Protein AF-A0A815K2N9-F1 (afdb_monomer)

Foldseek 3Di:
DDDDDPPDDDDDDDVVVVPVDVDPVVVVVVVVVVVCVVVVVDDAWPPEAEDEPQCVVVLVVCVVVVVDDTHYYYDDDPPDDDDQDDDDDDPDDDPPLHPPPPPPPCQLPFAEEEEEVCLDPVNLVVLLCCCPNVNRAHYEYEYQDDPVQSCPPPHPSNVSVVVSVVSCVVSVHDYHYHNDDLLDPVSVVVVQVVQVPDSHHHPHYHQPDFDDDDDDPVPDDPVNCVVGVRSVPSSD

Solvent-accessible surface area (backbone atoms only — not comparable to full-atom values): 14211 Å² total; per-residue (Å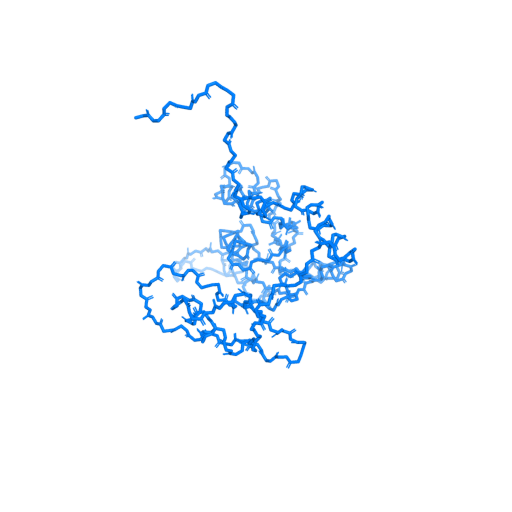²): 133,88,78,78,61,93,93,70,87,87,84,88,85,62,68,64,77,49,55,80,43,93,38,75,61,56,56,50,54,50,53,51,52,49,50,35,40,74,71,60,76,44,76,84,62,73,53,65,47,75,39,52,69,92,42,50,67,59,54,51,51,38,52,74,70,66,74,59,68,64,39,83,42,72,55,83,60,98,84,60,78,83,84,80,82,79,84,73,94,64,102,60,99,69,85,74,82,69,91,68,61,91,51,56,71,61,37,26,75,48,13,17,37,38,24,35,24,19,74,38,69,66,28,37,53,50,51,41,46,36,37,78,78,58,55,36,32,35,36,34,31,28,18,76,64,50,69,73,60,47,71,34,84,86,32,93,44,24,68,55,51,55,49,38,61,49,50,26,63,76,67,72,30,49,74,47,80,42,76,41,50,63,60,38,63,66,55,48,50,54,50,53,57,53,34,57,74,44,90,44,26,72,66,44,78,44,86,49,39,76,57,88,80,92,65,57,80,92,71,60,48,70,67,58,50,65,61,37,43,43,45,62,60,66,36,102

InterPro domains:
  IPR013968 Polyketide synthase-like, ketoreductase domain [PF08659] (111-236)
  IPR036291 NAD(P)-binding domain superfamily [SSF51735] (109-236)
  IPR050091 Polyketide and Nonribosomal Peptide Biosynthesis Enzymes [PTHR43775] (3-236)
  IPR057326 Ketoreductase domain [SM00822] (111-236)

Radius of gyration: 26.29 Å; Cα contacts (8 Å, |Δi|>4): 274; chains: 1; bounding box: 74×41×76 Å

Organism: NCBI:txid433720

pLDDT: mean 83.4, std 16.17, range [30.83, 97.75]

Structure (mmCIF, N/CA/C/O backbone):
data_AF-A0A815K2N9-F1
#
_entry.id   AF-A0A815K2N9-F1
#
loop_
_atom_site.group_PDB
_atom_site.id
_atom_site.type_symbol
_atom_site.label_atom_id
_atom_site.label_alt_id
_atom_site.label_comp_id
_atom_site.label_asym_id
_atom_site.label_entity_id
_atom_site.label_seq_id
_atom_site.pdbx_PDB_ins_code
_atom_site.Cartn_x
_atom_site.Cartn_y
_atom_site.Cartn_z
_atom_site.occupancy
_atom_site.B_iso_or_equiv
_atom_site.auth_seq_id
_atom_site.auth_comp_id
_atom_site.auth_asym_id
_atom_site.auth_atom_id
_atom_site.pdbx_PDB_model_num
ATOM 1 N N . MET A 1 1 ? 52.094 2.532 -6.047 1.00 48.12 1 MET A N 1
ATOM 2 C CA . MET A 1 1 ? 51.185 3.654 -6.360 1.00 48.12 1 MET A CA 1
ATOM 3 C C . MET A 1 1 ? 51.472 4.054 -7.803 1.00 48.12 1 MET A C 1
ATOM 5 O O . MET A 1 1 ? 52.570 4.526 -8.063 1.00 48.12 1 MET A O 1
ATOM 9 N N . PHE A 1 2 ? 50.591 3.722 -8.754 1.00 62.12 2 PHE A N 1
ATOM 10 C CA . PHE A 1 2 ? 50.793 4.072 -10.167 1.00 62.12 2 PHE A CA 1
ATOM 11 C C . PHE A 1 2 ? 50.668 5.594 -10.318 1.00 62.12 2 PHE A C 1
ATOM 13 O O . PHE A 1 2 ? 49.608 6.149 -10.045 1.00 62.12 2 PHE A O 1
ATOM 20 N N . GLN A 1 3 ? 51.751 6.270 -10.705 1.00 65.38 3 GLN A N 1
ATOM 21 C CA . GLN A 1 3 ? 51.715 7.689 -11.059 1.00 65.38 3 GLN A CA 1
ATOM 22 C C . GLN A 1 3 ? 51.198 7.817 -12.491 1.00 65.38 3 GLN A C 1
ATOM 24 O O . GLN A 1 3 ? 51.863 7.403 -13.442 1.00 65.38 3 GLN A O 1
ATOM 29 N N . LEU A 1 4 ? 49.994 8.371 -12.639 1.00 73.62 4 LEU A N 1
ATOM 30 C CA . LEU A 1 4 ? 49.499 8.824 -13.934 1.00 73.62 4 LEU A CA 1
ATOM 31 C C . LEU A 1 4 ? 50.405 9.966 -14.412 1.00 73.62 4 LEU A C 1
ATOM 33 O O . LEU A 1 4 ? 50.703 10.884 -13.648 1.00 73.62 4 LEU A O 1
ATOM 37 N N . ARG A 1 5 ? 50.874 9.888 -15.662 1.00 77.38 5 ARG A N 1
ATOM 38 C CA . ARG A 1 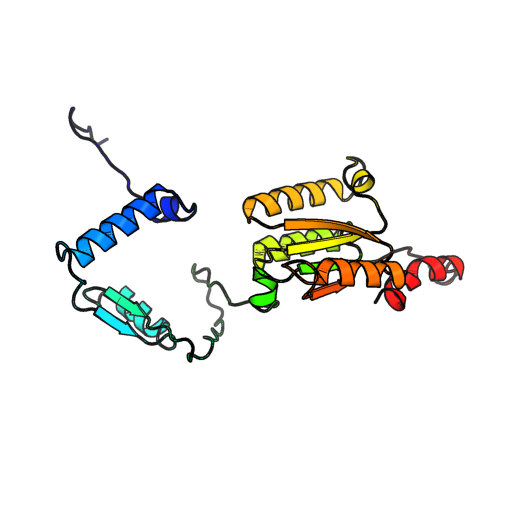5 ? 51.582 11.005 -16.298 1.00 77.38 5 ARG A CA 1
ATOM 39 C C . ARG A 1 5 ? 50.626 12.194 -16.424 1.00 77.38 5 ARG A C 1
ATOM 41 O O . ARG A 1 5 ? 49.420 12.003 -16.584 1.00 77.38 5 ARG A O 1
ATOM 48 N N . SER A 1 6 ? 51.170 13.405 -16.363 1.00 66.62 6 SER A N 1
ATOM 49 C CA . SER A 1 6 ? 50.456 14.614 -16.773 1.00 66.62 6 SER A CA 1
ATOM 50 C C . SER A 1 6 ? 49.977 14.423 -18.218 1.00 66.62 6 SER A C 1
ATOM 52 O O . SER A 1 6 ? 50.776 14.001 -19.050 1.00 66.62 6 SER A O 1
ATOM 54 N N . ASP A 1 7 ? 48.687 14.668 -18.463 1.00 80.44 7 ASP A N 1
ATOM 55 C CA . ASP A 1 7 ? 47.957 14.517 -19.742 1.00 80.44 7 ASP A CA 1
ATOM 56 C C . ASP A 1 7 ? 47.217 13.184 -19.992 1.00 80.44 7 ASP A C 1
ATOM 58 O O . ASP A 1 7 ? 46.790 12.913 -21.113 1.00 80.44 7 ASP A O 1
ATOM 62 N N . CYS A 1 8 ? 46.965 12.372 -18.958 1.00 84.31 8 CYS A N 1
ATOM 63 C CA . CYS A 1 8 ? 46.020 11.247 -19.046 1.00 84.31 8 CYS A CA 1
ATOM 64 C C . CYS A 1 8 ? 44.707 11.541 -18.299 1.00 84.31 8 CYS A C 1
ATOM 66 O O . CYS A 1 8 ? 44.735 11.898 -17.121 1.00 84.31 8 CYS A O 1
ATOM 68 N N . SER A 1 9 ? 43.555 11.304 -18.940 1.00 83.81 9 SER A N 1
ATOM 69 C CA . SER A 1 9 ? 42.251 11.237 -18.266 1.00 83.81 9 SER A CA 1
ATOM 70 C C . SER A 1 9 ? 41.850 9.784 -18.004 1.00 83.81 9 SER A C 1
ATOM 72 O O . SER A 1 9 ? 41.987 8.909 -18.859 1.00 83.81 9 SER A O 1
ATOM 74 N N . PHE A 1 10 ? 41.358 9.512 -16.797 1.00 87.19 10 PHE A N 1
ATOM 75 C CA . PHE A 1 10 ? 40.850 8.201 -16.403 1.00 87.19 10 PHE A CA 1
ATOM 76 C C . PHE A 1 10 ? 39.331 8.276 -16.265 1.00 87.19 10 PHE A C 1
ATOM 78 O O . PHE A 1 10 ? 38.817 9.088 -15.497 1.00 87.19 10 PHE A O 1
ATOM 85 N N . HIS A 1 11 ? 38.619 7.435 -17.013 1.00 86.81 11 HIS A N 1
ATOM 86 C CA . HIS A 1 11 ? 37.161 7.388 -17.012 1.00 86.81 11 HIS A CA 1
ATOM 87 C C . HIS A 1 11 ? 36.693 6.037 -16.469 1.00 86.81 11 HIS A C 1
ATOM 89 O O . HIS A 1 11 ? 36.987 4.995 -17.050 1.00 86.81 11 HIS A O 1
ATOM 95 N N . VAL A 1 12 ? 35.950 6.062 -15.362 1.00 87.81 12 VAL A N 1
ATOM 96 C CA . VAL A 1 12 ? 35.229 4.894 -14.841 1.00 87.81 12 VAL A CA 1
ATOM 97 C C . VAL A 1 12 ? 33.796 4.987 -15.340 1.00 87.81 12 VAL A C 1
ATOM 99 O O . VAL A 1 12 ? 33.124 5.984 -15.085 1.00 87.81 12 VAL A O 1
ATOM 102 N N . ILE A 1 13 ? 33.341 3.967 -16.065 1.00 85.31 13 ILE A N 1
ATOM 103 C CA . ILE A 1 13 ? 31.984 3.910 -16.609 1.00 85.31 13 ILE A CA 1
ATOM 104 C C . ILE A 1 13 ? 31.260 2.743 -15.950 1.00 85.31 13 ILE A C 1
ATOM 106 O O . ILE A 1 13 ? 31.602 1.585 -16.183 1.00 85.31 13 ILE A O 1
ATOM 110 N N . ASP A 1 14 ? 30.252 3.065 -15.146 1.00 84.44 14 ASP A N 1
ATOM 111 C CA . ASP A 1 14 ? 29.322 2.099 -14.573 1.00 84.44 14 ASP A CA 1
ATOM 112 C C . ASP A 1 14 ? 27.917 2.364 -15.122 1.00 84.44 14 ASP A C 1
ATOM 114 O O . ASP A 1 14 ? 27.213 3.280 -14.695 1.00 84.44 14 ASP A O 1
ATOM 118 N N . PHE A 1 15 ? 27.518 1.557 -16.103 1.00 79.88 15 PHE A N 1
ATOM 119 C CA . PHE A 1 15 ? 26.204 1.668 -16.730 1.00 79.88 15 PHE A CA 1
ATOM 120 C C . PHE A 1 15 ? 25.053 1.267 -15.805 1.00 79.88 15 PHE A C 1
ATOM 122 O O . PHE A 1 15 ? 23.938 1.729 -16.028 1.00 79.88 15 PHE A O 1
ATOM 129 N N . ILE A 1 16 ? 25.300 0.436 -14.786 1.00 74.19 16 ILE A N 1
ATOM 130 C CA . ILE A 1 16 ? 24.253 -0.033 -13.870 1.00 74.19 16 ILE A CA 1
ATOM 131 C C . ILE A 1 16 ? 23.826 1.133 -12.980 1.00 74.19 16 ILE A C 1
ATOM 133 O O . ILE A 1 16 ? 22.659 1.518 -12.985 1.00 74.19 16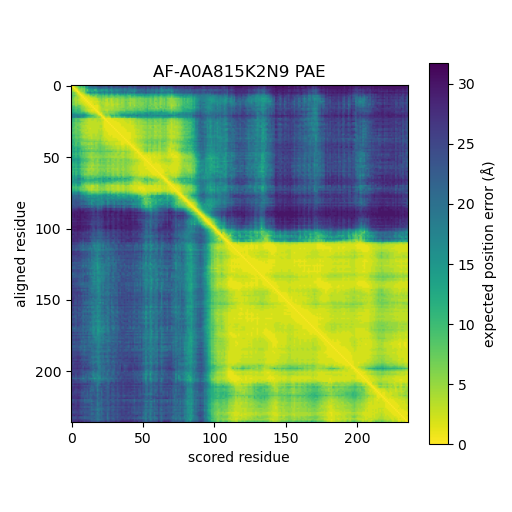 ILE A O 1
ATOM 137 N N . SER A 1 17 ? 24.797 1.791 -12.341 1.00 71.19 17 SER A N 1
ATOM 138 C CA . SER A 1 17 ? 24.551 2.990 -11.529 1.00 71.19 17 SER A CA 1
ATOM 139 C C . SER A 1 17 ? 23.907 4.132 -12.331 1.00 71.19 17 SER A C 1
ATOM 141 O O . SER A 1 17 ? 23.100 4.895 -11.800 1.00 71.19 17 SER A O 1
ATOM 143 N N . LEU A 1 18 ? 24.234 4.252 -13.625 1.00 72.00 18 LEU A N 1
ATOM 144 C CA . LEU A 1 18 ? 23.617 5.236 -14.520 1.00 72.00 18 LEU A CA 1
ATOM 145 C C . LEU A 1 18 ? 22.162 4.897 -14.891 1.00 72.00 18 LEU A C 1
ATOM 147 O O . LEU A 1 18 ? 21.433 5.813 -15.270 1.00 72.00 18 LEU A O 1
ATOM 151 N N . ALA A 1 19 ? 21.757 3.622 -14.827 1.00 68.19 19 ALA A N 1
ATOM 152 C CA . ALA A 1 19 ? 20.440 3.125 -15.239 1.00 68.19 19 ALA A CA 1
ATOM 153 C C . ALA A 1 19 ? 19.418 3.032 -14.108 1.00 68.19 19 ALA A C 1
ATOM 155 O O . ALA A 1 19 ? 18.223 3.163 -14.376 1.00 68.19 19 ALA A O 1
ATOM 156 N N . ASP A 1 20 ? 19.870 2.893 -12.861 1.00 63.97 20 ASP A N 1
ATOM 157 C CA . ASP A 1 20 ? 18.996 2.895 -11.678 1.00 63.97 20 ASP A CA 1
ATOM 158 C C . ASP A 1 20 ? 18.192 4.201 -11.532 1.00 63.97 20 ASP A C 1
ATOM 160 O O . ASP A 1 20 ? 17.148 4.241 -10.885 1.00 63.97 20 ASP A O 1
ATOM 164 N N . HIS A 1 21 ? 18.641 5.268 -12.191 1.00 60.31 21 HIS A N 1
ATOM 165 C CA . HIS A 1 21 ? 17.898 6.505 -12.374 1.00 60.31 21 HIS A CA 1
ATOM 166 C C . HIS A 1 21 ? 17.667 6.639 -13.877 1.00 60.31 21 HIS A C 1
ATOM 168 O O . HIS A 1 21 ? 18.636 6.573 -14.627 1.00 60.31 21 HIS A O 1
ATOM 174 N N . VAL A 1 22 ? 16.427 6.831 -14.347 1.00 59.03 22 VAL A N 1
ATOM 175 C CA . VAL A 1 22 ? 16.131 7.062 -15.778 1.00 59.03 22 VAL A CA 1
ATOM 176 C C . VAL A 1 22 ? 16.724 8.413 -16.194 1.00 59.03 22 VAL A C 1
ATOM 178 O O . VAL A 1 22 ? 16.049 9.437 -16.277 1.00 59.03 22 VAL A O 1
ATOM 181 N N . SER A 1 23 ? 18.039 8.432 -16.372 1.00 69.62 23 SER A N 1
ATOM 182 C CA . SER A 1 23 ? 18.818 9.628 -16.603 1.00 69.62 23 SER A CA 1
ATOM 183 C C . SER A 1 23 ? 18.589 10.075 -18.044 1.00 69.62 23 SER A C 1
ATOM 185 O O . SER A 1 23 ? 18.701 9.252 -18.963 1.00 69.62 23 SER A O 1
ATOM 187 N N . PRO A 1 24 ? 18.348 11.377 -18.293 1.00 77.81 24 PRO A N 1
ATOM 188 C CA . PRO A 1 24 ? 18.309 11.929 -19.646 1.00 77.81 24 PRO A CA 1
ATOM 189 C C . PRO A 1 24 ? 19.557 11.585 -20.474 1.00 77.81 24 PRO A C 1
ATOM 191 O O . PRO A 1 24 ? 19.516 11.603 -21.701 1.00 77.81 24 PRO A O 1
ATOM 194 N N . LEU A 1 25 ? 20.679 11.264 -19.818 1.00 81.38 25 LEU A N 1
ATOM 195 C CA . LEU A 1 25 ? 21.884 10.786 -20.482 1.00 81.38 25 LEU A CA 1
ATOM 196 C C . LEU A 1 25 ? 21.701 9.398 -21.110 1.00 81.38 25 LEU A C 1
ATOM 198 O O . LEU A 1 25 ? 22.000 9.252 -22.288 1.00 81.38 25 LEU A O 1
ATOM 202 N N . ILE A 1 26 ? 21.181 8.406 -20.377 1.00 84.12 26 ILE A N 1
ATOM 203 C CA . ILE A 1 26 ? 20.987 7.049 -20.920 1.00 84.12 26 ILE A CA 1
ATOM 204 C C . ILE A 1 26 ? 20.011 7.064 -22.082 1.00 84.12 26 ILE A C 1
ATOM 206 O O . ILE A 1 26 ? 20.261 6.420 -23.098 1.00 84.12 26 ILE A O 1
ATOM 210 N N . ARG A 1 27 ? 18.923 7.829 -21.952 1.00 81.81 27 ARG A N 1
ATOM 211 C CA . ARG A 1 27 ? 17.957 7.976 -23.037 1.00 81.81 27 ARG A CA 1
ATOM 212 C C . ARG A 1 27 ? 18.631 8.489 -24.311 1.00 81.81 27 ARG A C 1
ATOM 214 O O . ARG A 1 27 ? 18.503 7.843 -25.343 1.00 81.81 27 ARG A O 1
ATOM 221 N N . ARG A 1 28 ? 19.405 9.577 -24.215 1.00 87.88 28 ARG A N 1
ATOM 222 C CA . ARG A 1 28 ? 20.158 10.122 -25.357 1.00 87.88 28 ARG A CA 1
ATOM 223 C C . ARG A 1 28 ? 21.165 9.122 -25.920 1.00 87.88 28 ARG A C 1
ATOM 225 O O . ARG A 1 28 ? 21.222 8.948 -27.126 1.00 87.88 28 ARG A O 1
ATOM 232 N N . MET A 1 29 ? 21.915 8.424 -25.065 1.00 89.12 29 MET A N 1
ATOM 233 C CA . MET A 1 29 ? 22.877 7.410 -25.513 1.00 89.12 29 MET A CA 1
ATOM 234 C C . MET A 1 29 ? 22.203 6.259 -26.272 1.00 89.12 29 MET A C 1
ATOM 236 O O . MET A 1 29 ? 22.744 5.783 -27.267 1.00 89.12 29 MET A O 1
ATOM 240 N N . LEU A 1 30 ? 21.034 5.800 -25.814 1.00 89.06 30 LEU A N 1
ATOM 241 C CA . LEU A 1 30 ? 20.261 4.764 -26.501 1.00 89.06 30 LEU A CA 1
ATOM 242 C C . LEU A 1 30 ? 19.675 5.273 -27.822 1.00 89.06 30 LEU A C 1
ATOM 244 O O . LEU A 1 30 ? 19.751 4.556 -28.815 1.00 89.06 30 LEU A O 1
ATOM 248 N N . GLU A 1 31 ? 19.131 6.493 -27.846 1.00 91.38 31 GLU A N 1
ATOM 249 C CA . GLU A 1 31 ? 18.640 7.147 -29.069 1.00 91.38 31 GLU A CA 1
ATOM 250 C C . GLU A 1 31 ? 19.769 7.263 -30.111 1.00 91.38 31 GLU A C 1
ATOM 252 O O . GLU A 1 31 ? 19.620 6.779 -31.232 1.00 91.38 31 GLU A O 1
ATOM 257 N N . GLU A 1 32 ? 20.943 7.767 -29.719 1.00 94.56 32 GLU A N 1
ATOM 258 C CA . GLU A 1 32 ? 22.123 7.852 -30.590 1.00 94.56 32 GLU A CA 1
ATOM 259 C C . GLU A 1 32 ? 22.594 6.472 -31.077 1.00 94.56 32 GLU A C 1
ATOM 261 O O . GLU A 1 32 ? 22.922 6.300 -32.253 1.00 94.56 32 GLU A O 1
ATOM 266 N N . ALA A 1 33 ? 22.616 5.460 -30.204 1.00 92.38 33 ALA A N 1
ATOM 267 C CA . ALA A 1 33 ? 22.994 4.103 -30.590 1.00 92.38 33 ALA A CA 1
ATOM 268 C C . ALA A 1 33 ? 22.014 3.502 -31.614 1.00 92.38 33 ALA A C 1
ATOM 270 O O . ALA A 1 33 ? 22.443 2.865 -32.580 1.00 92.38 33 ALA A O 1
ATOM 271 N N . ILE A 1 34 ? 20.708 3.726 -31.438 1.00 92.69 34 ILE A N 1
ATOM 272 C CA . ILE A 1 34 ? 19.676 3.304 -32.393 1.00 92.69 34 ILE A CA 1
ATOM 273 C C . ILE A 1 34 ? 19.863 4.028 -33.728 1.00 92.69 34 ILE A C 1
ATOM 275 O O . ILE A 1 34 ? 19.850 3.376 -34.772 1.00 92.69 34 ILE A O 1
ATOM 279 N N . ASP A 1 35 ? 20.116 5.336 -33.715 1.00 95.38 35 ASP A N 1
ATOM 280 C CA . ASP A 1 35 ? 20.359 6.113 -34.934 1.00 95.38 35 ASP A CA 1
ATOM 281 C C . ASP A 1 35 ? 21.578 5.597 -35.704 1.00 95.38 35 ASP A C 1
ATOM 283 O O . ASP A 1 35 ? 21.523 5.415 -36.924 1.00 95.38 35 ASP A O 1
ATOM 287 N N . LEU A 1 36 ? 22.674 5.288 -35.004 1.00 96.19 36 LEU A N 1
ATOM 288 C CA . LEU A 1 36 ? 23.856 4.672 -35.609 1.00 96.19 36 LEU A CA 1
ATOM 289 C C . LEU A 1 36 ? 23.540 3.304 -36.230 1.00 96.19 36 LEU A C 1
ATOM 291 O O . LEU A 1 36 ? 24.100 2.963 -37.279 1.00 96.19 36 LEU A O 1
ATOM 295 N N . PHE A 1 37 ? 22.656 2.522 -35.607 1.00 94.31 37 PHE A N 1
ATOM 296 C CA . PHE A 1 37 ? 22.226 1.221 -36.117 1.00 94.31 37 PHE A CA 1
ATOM 297 C C . PHE A 1 37 ? 21.355 1.364 -37.370 1.00 94.31 37 PHE A C 1
ATOM 299 O O . PHE A 1 37 ? 21.612 0.707 -38.380 1.00 94.31 37 PHE A O 1
ATOM 306 N N . VAL A 1 38 ? 20.376 2.275 -37.352 1.00 93.62 38 VAL A N 1
ATOM 307 C CA . VAL A 1 38 ? 19.505 2.584 -38.500 1.00 93.62 38 VAL A CA 1
ATOM 308 C C . VAL A 1 38 ? 20.328 3.105 -39.681 1.00 93.62 38 VAL A C 1
ATOM 310 O O . VAL A 1 38 ? 20.136 2.667 -40.815 1.00 93.62 38 VAL A O 1
ATOM 313 N N . GLN A 1 39 ? 21.318 3.963 -39.414 1.00 95.12 39 GLN A N 1
ATOM 314 C CA . GLN A 1 39 ? 22.279 4.457 -40.408 1.00 95.12 39 GLN A CA 1
ATOM 315 C C . GLN A 1 39 ? 23.300 3.395 -40.857 1.00 95.12 39 GLN A C 1
ATOM 317 O O . GLN A 1 39 ? 24.167 3.691 -41.679 1.00 95.12 39 GLN A O 1
ATOM 322 N N . ARG A 1 40 ? 23.227 2.163 -40.330 1.00 92.38 40 ARG A N 1
ATOM 323 C CA . ARG A 1 40 ? 24.138 1.038 -40.611 1.00 92.38 40 ARG A CA 1
ATOM 324 C C . ARG A 1 40 ? 25.616 1.319 -40.303 1.00 92.38 40 ARG A C 1
ATOM 326 O O . ARG A 1 40 ? 26.491 0.628 -40.830 1.00 92.38 40 ARG A O 1
ATOM 333 N N . LYS A 1 41 ? 25.905 2.308 -39.449 1.00 95.38 41 LYS A N 1
ATOM 334 C CA . LYS A 1 41 ? 27.260 2.611 -38.950 1.00 95.38 41 LYS A CA 1
ATOM 335 C C . LYS A 1 41 ? 27.718 1.590 -37.913 1.00 95.38 41 LYS A C 1
ATOM 337 O O . LYS A 1 41 ? 28.905 1.294 -37.829 1.00 95.38 41 LYS A O 1
ATOM 342 N N . ILE A 1 42 ? 26.771 1.023 -37.172 1.00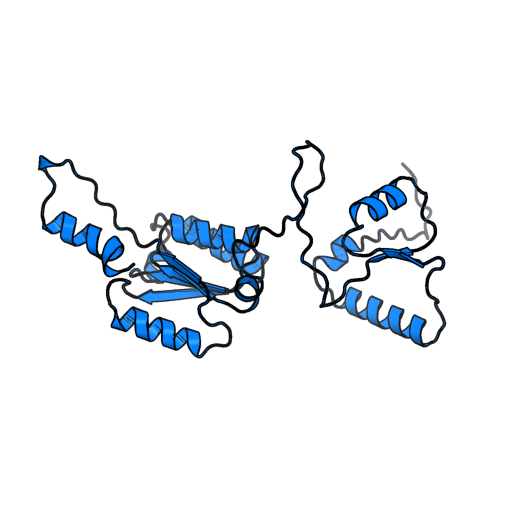 93.56 42 ILE A N 1
ATOM 343 C CA . ILE A 1 42 ? 26.961 -0.168 -36.341 1.00 93.56 42 ILE A CA 1
ATOM 344 C C . ILE A 1 42 ? 26.048 -1.290 -36.846 1.00 93.56 42 ILE A C 1
ATOM 346 O O . ILE A 1 42 ? 25.063 -1.037 -37.541 1.00 93.56 42 ILE A O 1
ATOM 350 N N . ARG A 1 43 ? 26.395 -2.543 -36.541 1.00 89.56 43 ARG A N 1
ATOM 351 C CA . ARG A 1 43 ? 25.654 -3.739 -36.970 1.00 89.56 43 ARG A CA 1
ATOM 352 C C . ARG A 1 43 ? 25.350 -4.627 -35.772 1.00 89.56 43 ARG A C 1
ATOM 354 O O . ARG A 1 43 ? 25.998 -4.505 -34.734 1.00 89.56 43 ARG A O 1
ATOM 361 N N . ALA A 1 44 ? 24.370 -5.513 -35.930 1.00 84.75 44 ALA A N 1
ATOM 362 C CA . ALA A 1 44 ? 24.063 -6.512 -34.917 1.00 84.75 44 ALA A CA 1
ATOM 363 C C . ALA A 1 44 ? 25.289 -7.402 -34.664 1.00 84.75 44 ALA A C 1
ATOM 365 O O . ALA A 1 44 ? 26.070 -7.677 -35.578 1.00 84.75 44 ALA A O 1
ATOM 366 N N . VAL A 1 45 ? 25.464 -7.815 -33.410 1.00 87.75 45 VAL A N 1
ATOM 367 C CA . VAL A 1 45 ? 26.544 -8.723 -33.023 1.00 87.75 45 VAL A CA 1
ATOM 368 C C . VAL A 1 45 ? 26.189 -10.126 -33.508 1.00 87.75 45 VAL A C 1
ATOM 370 O O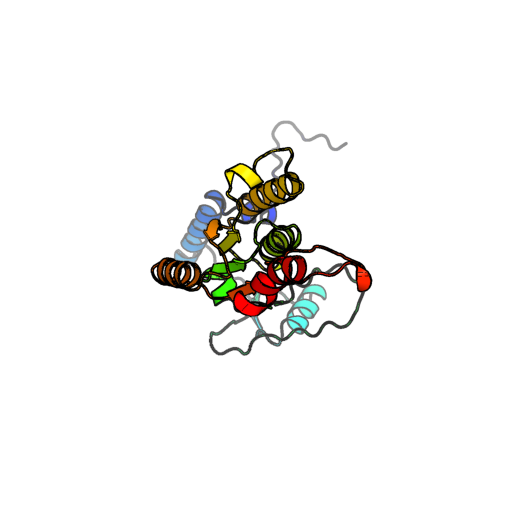 . VAL A 1 45 ? 25.142 -10.653 -33.145 1.00 87.75 45 VAL A O 1
ATOM 373 N N . GLU A 1 46 ? 27.076 -10.740 -34.287 1.00 83.00 46 GLU A N 1
ATOM 374 C CA . GLU A 1 46 ? 26.925 -12.118 -34.757 1.00 83.00 46 GLU A CA 1
ATOM 375 C C . GLU A 1 46 ? 28.024 -13.019 -34.161 1.00 83.00 46 GLU A C 1
ATOM 377 O O . GLU A 1 46 ? 29.180 -12.591 -34.091 1.00 83.00 46 GLU A O 1
ATOM 382 N N . PRO A 1 47 ? 27.703 -14.258 -33.738 1.00 86.50 47 PRO A N 1
ATOM 383 C CA . PRO A 1 47 ? 26.374 -14.867 -33.795 1.00 86.50 47 PRO A CA 1
ATOM 384 C C . PRO A 1 47 ? 25.437 -14.349 -32.687 1.00 86.50 47 PRO A C 1
ATOM 386 O O . PRO A 1 47 ? 25.840 -14.196 -31.532 1.00 86.50 47 PRO A O 1
ATOM 389 N N . THR A 1 48 ? 24.168 -14.105 -33.027 1.00 87.19 48 THR A N 1
ATOM 390 C CA . THR A 1 48 ? 23.103 -13.939 -32.023 1.00 87.19 48 THR A CA 1
ATOM 391 C C . THR A 1 48 ? 22.452 -15.291 -31.726 1.00 87.19 48 THR A C 1
ATOM 393 O O . THR A 1 48 ? 21.800 -15.885 -32.583 1.00 87.19 48 THR A O 1
ATOM 396 N N . VAL A 1 49 ? 22.604 -15.788 -30.496 1.00 88.75 49 VAL A N 1
ATOM 397 C CA . VAL A 1 49 ? 22.000 -17.054 -30.054 1.00 88.75 49 VAL A CA 1
ATOM 398 C C . VAL A 1 49 ? 20.683 -16.753 -29.351 1.00 88.75 49 VAL A C 1
ATOM 400 O O . VAL A 1 49 ? 20.665 -16.056 -28.336 1.00 88.75 49 VAL A O 1
ATOM 403 N N . THR A 1 50 ? 19.580 -17.270 -29.891 1.00 88.31 50 THR A N 1
ATOM 404 C CA . THR A 1 50 ? 18.235 -17.022 -29.356 1.00 88.31 50 THR A CA 1
ATOM 405 C C . THR A 1 50 ? 17.746 -18.211 -28.533 1.00 88.31 50 THR A C 1
ATOM 407 O O . THR A 1 50 ? 17.878 -19.348 -28.977 1.00 88.31 50 THR A O 1
ATOM 410 N N . TYR A 1 51 ? 17.167 -17.939 -27.365 1.00 87.12 51 TYR A N 1
ATOM 411 C CA . TYR A 1 51 ? 16.539 -18.925 -26.482 1.00 87.12 51 TYR A CA 1
ATOM 412 C C . TYR A 1 51 ? 15.093 -18.532 -26.185 1.00 87.12 51 TYR A C 1
ATOM 414 O O . TYR A 1 51 ? 14.774 -17.342 -26.117 1.00 87.12 51 TYR A O 1
ATOM 422 N N . GLU A 1 52 ? 14.239 -19.525 -25.961 1.00 84.12 52 GLU A N 1
ATOM 423 C CA . GLU A 1 52 ? 12.898 -19.297 -25.419 1.00 84.12 52 GLU A CA 1
ATOM 424 C C . GLU A 1 52 ? 12.972 -19.058 -23.896 1.00 84.12 52 GLU A C 1
ATOM 426 O O . GLU A 1 52 ? 13.948 -19.473 -23.252 1.00 84.12 52 GLU A O 1
ATOM 431 N N . PRO A 1 53 ? 11.959 -18.429 -23.267 1.00 80.25 53 PRO A N 1
ATOM 432 C CA . PRO A 1 53 ? 12.012 -18.103 -21.842 1.00 80.25 53 PRO A CA 1
ATOM 433 C C . PRO A 1 53 ? 12.165 -19.355 -20.961 1.00 80.25 53 PRO A C 1
ATOM 435 O O . PRO A 1 53 ? 12.815 -19.319 -19.916 1.00 80.25 53 PRO A O 1
ATOM 438 N N . SER A 1 54 ? 11.634 -20.501 -21.398 1.00 75.25 54 SER A N 1
ATOM 439 C CA . SER A 1 54 ? 11.758 -21.778 -20.680 1.00 75.25 54 SER A CA 1
ATOM 440 C C . SER A 1 54 ? 13.205 -22.281 -20.573 1.00 75.25 54 SER A C 1
ATOM 442 O O . SER A 1 54 ? 13.523 -23.059 -19.675 1.00 75.25 54 SER A O 1
ATOM 444 N N . GLN A 1 55 ? 14.104 -21.804 -21.438 1.00 82.88 55 GLN A N 1
ATOM 445 C CA . GLN A 1 55 ? 15.501 -22.235 -21.527 1.00 82.88 55 GLN A CA 1
ATOM 446 C C . GLN A 1 55 ? 16.477 -21.286 -20.813 1.00 82.88 55 GLN A C 1
ATOM 448 O O . GLN A 1 55 ? 17.691 -21.411 -20.974 1.00 82.88 55 GLN A O 1
ATOM 453 N N . VAL A 1 56 ? 15.985 -20.344 -20.000 1.00 84.62 56 VAL A N 1
ATOM 454 C CA . VAL A 1 56 ? 16.823 -19.344 -19.306 1.00 84.62 56 VAL A CA 1
ATOM 455 C C . VAL A 1 56 ? 17.976 -19.971 -18.519 1.00 84.62 56 VAL A C 1
ATOM 457 O O . VAL A 1 56 ? 19.100 -19.471 -18.578 1.00 84.62 56 VAL A O 1
ATOM 460 N N . ILE A 1 57 ? 17.739 -21.087 -17.825 1.00 82.38 57 ILE A N 1
ATOM 461 C CA . ILE A 1 57 ? 18.789 -21.770 -17.052 1.00 82.38 57 ILE A CA 1
ATOM 462 C C . ILE A 1 57 ? 19.890 -22.303 -17.977 1.00 82.38 57 ILE A C 1
ATOM 464 O O . ILE A 1 57 ? 21.072 -22.094 -17.710 1.00 82.38 57 ILE A O 1
ATOM 468 N N . GLU A 1 58 ? 19.513 -22.960 -19.075 1.00 84.00 58 GLU A N 1
ATOM 469 C CA . GLU A 1 58 ? 20.457 -23.505 -20.054 1.00 84.00 58 GLU A CA 1
ATOM 470 C C . GLU A 1 58 ? 21.306 -22.392 -20.678 1.00 84.00 58 GLU A C 1
ATOM 472 O O . GLU A 1 58 ? 22.536 -22.478 -20.709 1.00 84.00 58 GLU A O 1
ATOM 477 N N . ALA A 1 59 ? 20.657 -21.309 -21.104 1.00 87.56 59 ALA A N 1
ATOM 478 C CA . ALA A 1 59 ? 21.320 -20.159 -21.697 1.00 87.56 59 ALA A CA 1
ATOM 479 C C . ALA A 1 59 ? 22.350 -19.531 -20.742 1.00 87.56 59 ALA A C 1
ATOM 481 O O . ALA A 1 59 ? 23.485 -19.268 -21.144 1.00 87.56 59 ALA A O 1
ATOM 482 N N . LEU A 1 60 ? 21.994 -19.339 -19.465 1.00 86.38 60 LEU A N 1
ATOM 483 C CA . LEU A 1 60 ? 22.902 -18.792 -18.450 1.00 86.38 60 LEU A CA 1
ATOM 484 C C . LEU A 1 60 ? 24.085 -19.722 -18.158 1.00 86.38 60 LEU A C 1
ATOM 486 O O . LEU A 1 60 ? 25.215 -19.245 -18.032 1.00 86.38 60 LEU A O 1
ATOM 490 N N . LEU A 1 61 ? 23.856 -21.037 -18.084 1.00 84.94 61 LEU A N 1
ATOM 491 C CA . LEU A 1 61 ? 24.930 -22.017 -17.897 1.00 84.94 61 LEU A CA 1
ATOM 492 C C . LEU A 1 61 ? 25.921 -21.983 -19.063 1.00 84.94 61 LEU A C 1
ATOM 494 O O . LEU A 1 61 ? 27.134 -21.948 -18.843 1.00 84.94 61 LEU A O 1
ATOM 498 N N . ARG A 1 62 ? 25.420 -21.911 -20.300 1.00 84.69 62 ARG A N 1
ATOM 499 C CA . ARG A 1 62 ? 26.268 -21.802 -21.491 1.00 84.69 62 ARG A CA 1
ATOM 500 C C . ARG A 1 62 ? 27.065 -20.499 -21.511 1.00 84.69 62 ARG A C 1
ATOM 502 O O . ARG A 1 62 ? 28.265 -20.547 -21.783 1.00 84.69 62 ARG A O 1
ATOM 509 N N . CYS A 1 63 ? 26.455 -19.371 -21.141 1.00 84.12 63 CYS A N 1
ATOM 510 C CA . CYS A 1 63 ? 27.162 -18.096 -20.981 1.00 84.12 63 CYS A CA 1
ATOM 511 C C . CYS A 1 63 ? 28.293 -18.190 -19.943 1.00 84.12 63 CYS A C 1
ATOM 513 O O . CYS A 1 63 ? 29.414 -17.777 -20.224 1.00 84.12 63 CYS A O 1
ATOM 515 N N . ASN A 1 64 ? 28.024 -18.769 -18.767 1.00 81.94 64 ASN A N 1
ATOM 516 C CA . ASN A 1 64 ? 29.014 -18.885 -17.690 1.00 81.94 64 ASN A CA 1
ATOM 517 C C . ASN A 1 64 ? 30.175 -19.827 -18.055 1.00 81.94 64 ASN A C 1
ATOM 519 O O . ASN A 1 64 ? 31.323 -19.584 -17.706 1.00 81.94 64 ASN A O 1
ATOM 523 N N . SER A 1 65 ? 29.892 -20.886 -18.816 1.00 85.81 65 SER A N 1
ATOM 524 C CA . SER A 1 65 ? 30.918 -21.814 -19.311 1.00 85.81 65 SER A CA 1
ATOM 525 C C . SER A 1 65 ? 31.803 -21.248 -20.436 1.00 85.81 65 SER A C 1
ATOM 527 O O . SER A 1 65 ? 32.674 -21.957 -20.934 1.00 85.81 65 SER A O 1
ATOM 529 N N . GLY A 1 66 ? 31.577 -20.000 -20.872 1.00 80.69 66 GLY A N 1
ATOM 530 C CA . GLY A 1 66 ? 32.318 -19.372 -21.974 1.00 80.69 66 GLY A CA 1
ATOM 531 C C . GLY A 1 66 ? 32.012 -19.968 -23.355 1.00 80.69 66 GLY A C 1
ATOM 532 O O . GLY A 1 66 ? 32.728 -19.701 -24.314 1.00 80.69 66 GLY A O 1
ATOM 533 N N . GLN A 1 67 ? 30.954 -20.775 -23.475 1.00 77.56 67 GLN A N 1
ATOM 534 C CA . GLN A 1 67 ? 30.592 -21.498 -24.701 1.00 77.56 67 GLN A CA 1
ATOM 535 C C . GLN A 1 67 ? 29.719 -20.684 -25.666 1.00 77.56 67 GLN A C 1
ATOM 537 O O . GLN A 1 67 ? 29.239 -21.219 -26.669 1.00 77.56 67 GLN A O 1
ATOM 542 N N . VAL A 1 68 ? 29.468 -19.409 -25.364 1.00 80.81 68 VAL A N 1
ATOM 543 C CA . VAL A 1 68 ? 28.678 -18.517 -26.214 1.00 80.81 68 VAL A CA 1
ATOM 544 C C . VAL A 1 68 ? 29.573 -17.403 -26.738 1.00 80.81 68 VAL A C 1
ATOM 546 O O . VAL A 1 68 ? 30.108 -16.612 -25.966 1.00 80.81 68 VAL A O 1
ATOM 549 N N . MET A 1 69 ? 29.708 -17.335 -28.062 1.00 81.25 69 MET A N 1
ATOM 550 C CA . MET A 1 69 ? 30.233 -16.158 -28.752 1.00 81.25 69 MET A CA 1
ATOM 551 C C . MET A 1 69 ? 29.074 -15.243 -29.156 1.00 81.25 69 MET A C 1
ATOM 553 O O . MET A 1 69 ? 28.000 -15.729 -29.500 1.00 81.25 69 MET A O 1
ATOM 557 N N . GLY A 1 70 ? 29.294 -13.928 -29.129 1.00 86.19 70 GLY A N 1
ATOM 558 C CA . GLY A 1 70 ? 28.299 -12.936 -29.538 1.00 86.19 70 GLY A CA 1
ATOM 559 C C . GLY A 1 70 ? 27.255 -12.624 -28.462 1.00 86.19 70 GLY A C 1
ATOM 560 O O . GLY A 1 70 ? 27.597 -12.459 -27.289 1.00 86.19 70 GLY A O 1
ATOM 561 N N . LYS A 1 71 ? 25.986 -12.468 -28.859 1.00 88.19 71 LYS A N 1
ATOM 562 C CA . LYS A 1 71 ? 24.905 -12.035 -27.957 1.00 88.19 71 LYS A CA 1
ATOM 563 C C . LYS A 1 71 ? 23.889 -13.152 -27.735 1.00 88.19 71 LYS A C 1
ATOM 565 O O . LYS A 1 71 ? 23.300 -13.661 -28.682 1.00 88.19 71 LYS A O 1
ATOM 570 N N . THR A 1 72 ? 23.626 -13.470 -26.471 1.00 90.19 72 THR A N 1
ATOM 571 C CA . THR A 1 72 ? 22.469 -14.281 -26.066 1.00 90.19 72 THR A CA 1
ATOM 572 C C . THR A 1 72 ? 21.233 -13.394 -25.981 1.00 90.19 72 THR A C 1
ATOM 574 O O . THR A 1 72 ? 21.249 -12.387 -25.267 1.00 90.19 72 THR A O 1
ATOM 577 N N . VAL A 1 73 ? 20.170 -13.761 -26.691 1.00 89.94 73 VAL A N 1
ATOM 578 C CA . VAL A 1 73 ? 18.884 -13.057 -26.696 1.00 89.94 73 VAL A CA 1
ATOM 579 C C . VAL A 1 73 ? 17.789 -14.024 -26.266 1.00 89.94 73 VAL A C 1
ATOM 581 O O . VAL A 1 73 ? 17.733 -15.157 -26.734 1.00 89.94 73 VAL A O 1
ATOM 584 N N . PHE A 1 74 ? 16.907 -13.576 -25.381 1.00 89.50 74 PHE A N 1
ATOM 585 C CA . PHE A 1 74 ? 15.696 -14.312 -25.039 1.00 89.50 74 PHE A CA 1
ATOM 586 C C . PHE A 1 74 ? 14.542 -13.750 -25.853 1.00 89.50 74 PHE A C 1
ATOM 588 O O . PHE A 1 74 ? 14.282 -12.546 -25.808 1.00 89.50 74 PHE A O 1
ATOM 595 N N . ARG A 1 75 ? 13.874 -14.607 -26.621 1.00 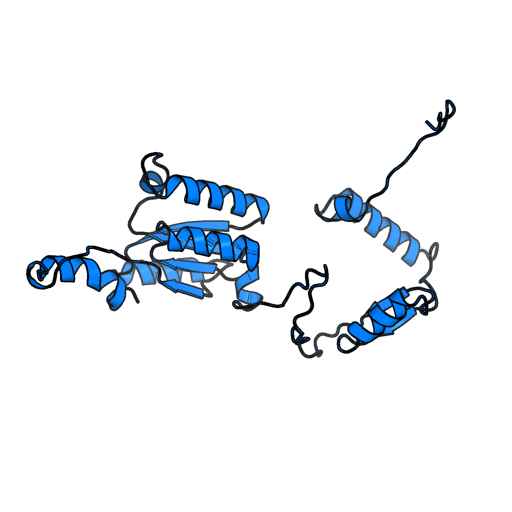83.25 75 ARG A N 1
ATOM 596 C CA . ARG A 1 75 ? 12.636 -14.237 -27.299 1.00 83.25 75 ARG A CA 1
ATOM 597 C C . ARG A 1 75 ? 11.514 -14.325 -26.274 1.00 83.25 75 ARG A C 1
ATOM 599 O O . ARG A 1 75 ? 11.371 -15.353 -25.636 1.00 83.25 75 ARG A O 1
ATOM 606 N N . ILE A 1 76 ? 10.763 -13.244 -26.102 1.00 77.31 76 ILE A N 1
ATOM 607 C CA . ILE A 1 76 ? 9.581 -13.211 -25.238 1.00 77.31 76 ILE A CA 1
ATOM 608 C C . ILE A 1 76 ? 8.407 -12.810 -26.123 1.00 77.31 76 ILE A C 1
ATOM 610 O O . ILE A 1 76 ? 8.450 -11.762 -26.773 1.00 77.31 76 ILE A O 1
ATOM 614 N N . THR A 1 77 ? 7.382 -13.649 -26.174 1.00 73.06 77 THR A N 1
ATOM 615 C CA . THR A 1 77 ? 6.141 -13.415 -26.910 1.00 73.06 77 THR A CA 1
ATOM 616 C C . THR A 1 77 ? 4.965 -13.283 -25.946 1.00 73.06 77 THR A C 1
ATOM 618 O O . THR A 1 77 ? 4.972 -13.819 -24.842 1.00 73.06 77 THR A O 1
ATOM 621 N N . SER A 1 78 ? 3.917 -12.571 -26.361 1.00 58.44 78 SER A N 1
ATOM 622 C CA . SER A 1 78 ? 2.693 -12.403 -25.564 1.00 58.44 78 SER A CA 1
ATOM 623 C C . SER A 1 78 ? 1.896 -13.701 -25.365 1.00 58.44 78 SER A C 1
ATOM 625 O O . SER A 1 78 ? 0.964 -13.716 -24.566 1.00 58.44 78 SER A O 1
ATOM 627 N N . SER A 1 79 ? 2.245 -14.778 -26.077 1.00 61.38 79 SER A N 1
ATOM 628 C CA . SER A 1 79 ? 1.657 -16.116 -25.935 1.00 61.38 79 SER A CA 1
ATOM 629 C C . SER A 1 79 ? 2.423 -17.042 -24.984 1.00 61.38 79 SER A C 1
ATOM 631 O O . SER A 1 79 ? 1.976 -18.169 -24.762 1.00 61.38 79 SER A O 1
ATOM 633 N N . ASP A 1 80 ? 3.562 -16.610 -24.439 1.00 59.47 80 ASP A N 1
ATOM 634 C CA . ASP A 1 80 ? 4.378 -17.458 -23.570 1.00 59.47 80 ASP A CA 1
ATOM 635 C C . ASP A 1 80 ? 3.702 -17.671 -22.209 1.00 59.47 80 ASP A C 1
ATOM 637 O O . ASP A 1 80 ? 3.179 -16.741 -21.591 1.00 59.47 80 ASP A O 1
ATOM 641 N N . GLN A 1 81 ? 3.726 -18.913 -21.714 1.00 56.62 81 GLN A N 1
ATOM 642 C CA . GLN A 1 81 ? 3.261 -19.209 -20.361 1.00 56.62 81 GLN A CA 1
ATOM 643 C C . GLN A 1 81 ? 4.199 -18.568 -19.321 1.00 56.62 81 GLN A C 1
ATOM 645 O O . GLN A 1 81 ? 5.419 -18.596 -19.512 1.00 56.62 81 GLN A O 1
ATOM 650 N N . PRO A 1 82 ? 3.671 -18.040 -18.198 1.00 56.69 82 PRO A N 1
ATOM 651 C CA . PRO A 1 82 ? 4.497 -17.473 -17.138 1.00 56.69 82 PRO A CA 1
ATOM 652 C C . PRO A 1 82 ? 5.538 -18.480 -16.637 1.00 56.69 82 PRO A C 1
ATOM 654 O O . PRO A 1 82 ? 5.213 -19.618 -16.285 1.00 56.69 82 PRO A O 1
ATOM 657 N N . LEU A 1 83 ? 6.803 -18.061 -16.576 1.00 54.00 83 LEU A N 1
ATOM 658 C CA . LEU A 1 83 ? 7.879 -18.895 -16.048 1.00 54.00 83 LEU A CA 1
ATOM 659 C C . LEU A 1 83 ? 7.690 -19.121 -14.548 1.00 54.00 83 LEU A C 1
ATOM 661 O O . LEU A 1 83 ? 7.891 -18.221 -13.738 1.00 54.00 83 LEU A O 1
ATOM 665 N N . THR A 1 84 ? 7.363 -20.354 -14.166 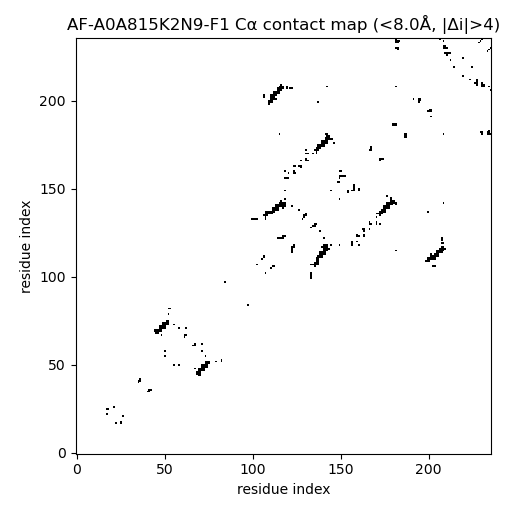1.00 49.00 84 THR A N 1
ATOM 666 C CA . THR A 1 84 ? 7.263 -20.738 -12.754 1.00 49.00 84 THR A CA 1
ATOM 667 C C . THR A 1 84 ? 8.617 -21.255 -12.265 1.00 49.00 84 THR A C 1
ATOM 669 O O . THR A 1 84 ? 9.025 -22.375 -12.569 1.00 49.00 84 THR A O 1
ATOM 672 N N . ILE A 1 85 ? 9.346 -20.434 -11.505 1.00 50.56 85 ILE A N 1
ATOM 673 C CA . ILE A 1 85 ? 10.646 -20.808 -10.930 1.00 50.56 85 ILE A CA 1
ATOM 674 C C . ILE A 1 85 ? 10.423 -21.494 -9.576 1.00 50.56 85 ILE A C 1
ATOM 676 O O . ILE A 1 85 ? 10.129 -20.846 -8.572 1.00 50.56 85 ILE A O 1
ATOM 680 N N . HIS A 1 86 ? 10.612 -22.814 -9.516 1.00 42.09 86 HIS A N 1
ATOM 681 C CA . HIS A 1 86 ? 10.584 -23.559 -8.255 1.00 42.09 86 HIS A CA 1
ATOM 682 C C . HIS A 1 86 ? 11.925 -23.425 -7.518 1.00 42.09 86 HIS A C 1
ATOM 684 O O . HIS A 1 86 ? 12.971 -23.868 -7.997 1.00 42.09 86 HIS A O 1
ATOM 690 N N . LYS A 1 87 ? 11.912 -22.828 -6.320 1.00 41.97 87 LYS A N 1
ATOM 691 C CA . LYS A 1 87 ? 13.111 -22.695 -5.481 1.00 41.97 87 LYS A CA 1
ATOM 692 C C . LYS A 1 87 ? 13.586 -24.073 -5.008 1.00 41.97 87 LYS A C 1
ATOM 694 O O . LYS A 1 87 ? 12.974 -24.670 -4.126 1.00 41.97 87 LYS A O 1
ATOM 699 N N . LYS A 1 88 ? 14.740 -24.532 -5.497 1.00 38.31 88 LYS A N 1
ATOM 700 C CA . LYS A 1 88 ? 15.558 -25.509 -4.766 1.00 38.31 88 LYS A CA 1
ATOM 701 C C . LYS A 1 88 ? 16.367 -24.719 -3.737 1.00 38.31 88 LYS A C 1
ATOM 703 O O . LYS A 1 88 ? 17.101 -23.808 -4.111 1.00 38.31 88 LYS A O 1
ATOM 708 N N . GLN A 1 89 ? 16.174 -24.988 -2.444 1.00 39.28 89 GLN A N 1
ATOM 709 C CA . GLN A 1 89 ? 16.969 -24.365 -1.382 1.00 39.28 89 GLN A CA 1
ATOM 710 C C . GLN A 1 89 ? 18.459 -24.605 -1.666 1.00 39.28 89 GLN A C 1
ATOM 712 O O . GLN A 1 89 ? 18.932 -25.733 -1.577 1.00 39.28 89 GLN A O 1
ATOM 717 N N . SER A 1 90 ? 19.188 -23.558 -2.044 1.00 40.31 90 SER A N 1
ATOM 718 C CA . SER A 1 90 ? 20.643 -23.592 -2.142 1.00 40.31 90 SER A CA 1
ATOM 719 C C . SER A 1 90 ? 21.203 -22.240 -1.713 1.00 40.31 90 SER A C 1
ATOM 721 O O . SER A 1 90 ? 20.742 -21.192 -2.170 1.00 40.31 90 SER A O 1
ATOM 723 N N . ASN A 1 91 ? 22.165 -22.280 -0.792 1.00 39.75 91 ASN A N 1
ATOM 724 C CA . ASN A 1 91 ? 22.861 -21.141 -0.193 1.00 39.75 91 ASN A CA 1
ATOM 725 C C . ASN A 1 91 ? 23.823 -20.472 -1.193 1.00 39.75 91 ASN A C 1
ATOM 727 O O . ASN A 1 91 ? 25.034 -20.482 -0.989 1.00 39.75 91 ASN A O 1
ATOM 731 N N . SER A 1 92 ? 23.320 -19.886 -2.280 1.00 38.06 92 SER A N 1
ATOM 732 C CA . SER A 1 92 ? 24.159 -19.089 -3.184 1.00 38.06 92 SER A CA 1
ATOM 733 C C . SER A 1 92 ? 23.557 -17.718 -3.459 1.00 38.06 92 SER A C 1
ATOM 735 O O . SER A 1 92 ? 22.350 -17.599 -3.649 1.00 38.06 92 SER A O 1
ATOM 737 N N . LEU A 1 93 ? 24.447 -16.725 -3.503 1.00 37.00 93 LEU A N 1
ATOM 738 C CA . LEU A 1 93 ? 24.323 -15.262 -3.604 1.00 37.00 93 LEU A CA 1
ATOM 739 C C . LEU A 1 93 ? 23.495 -14.693 -4.782 1.00 37.00 93 LEU A C 1
ATOM 741 O O . LEU A 1 93 ? 23.665 -13.537 -5.157 1.00 37.00 93 LEU A O 1
ATOM 745 N N . LEU A 1 94 ? 22.580 -15.460 -5.367 1.00 30.83 94 LEU A N 1
ATOM 746 C CA . LEU A 1 94 ? 21.663 -14.990 -6.397 1.00 30.83 94 LEU A CA 1
ATOM 747 C C . LEU A 1 94 ? 20.348 -14.571 -5.739 1.00 30.83 94 LEU A C 1
ATOM 749 O O . LEU A 1 94 ? 19.547 -15.403 -5.307 1.00 30.83 94 LEU A O 1
ATOM 753 N N . LYS A 1 95 ? 20.118 -13.257 -5.668 1.00 33.88 95 LYS A N 1
ATOM 754 C CA . LYS A 1 95 ? 18.823 -12.679 -5.299 1.00 33.88 95 LYS A CA 1
ATOM 755 C C . LYS A 1 95 ? 17.855 -12.918 -6.463 1.00 33.88 95 LYS A C 1
ATOM 757 O O . LYS A 1 95 ? 17.667 -12.067 -7.321 1.00 33.88 95 LYS A O 1
ATOM 762 N N . VAL A 1 96 ? 17.298 -14.126 -6.525 1.00 36.41 96 VAL A N 1
ATOM 763 C CA . VAL A 1 96 ? 16.220 -14.476 -7.453 1.00 36.41 96 VAL A CA 1
ATOM 764 C C . VAL A 1 96 ? 15.000 -13.643 -7.065 1.00 36.41 96 VAL A C 1
ATOM 766 O O . VAL A 1 96 ? 14.436 -13.830 -5.984 1.00 36.41 96 VAL A O 1
ATOM 769 N N . VAL A 1 97 ? 14.616 -12.701 -7.928 1.00 39.34 97 VAL A N 1
ATOM 770 C CA . VAL A 1 97 ? 13.334 -12.001 -7.831 1.00 39.34 97 VAL A CA 1
ATOM 771 C C . VAL A 1 97 ? 12.269 -13.014 -8.230 1.00 39.34 97 VAL A C 1
ATOM 773 O O . VAL A 1 97 ? 12.083 -13.324 -9.401 1.00 39.34 97 VAL A O 1
ATOM 776 N N . ILE A 1 98 ? 11.651 -13.617 -7.221 1.00 40.59 98 ILE A N 1
ATOM 777 C CA . ILE A 1 98 ? 10.463 -14.445 -7.393 1.00 40.59 98 ILE A CA 1
ATOM 778 C C . ILE A 1 98 ? 9.354 -13.511 -7.876 1.00 40.59 98 ILE A C 1
ATOM 780 O O . ILE A 1 98 ? 9.171 -12.446 -7.276 1.00 40.59 98 ILE A O 1
ATOM 784 N N . ASP A 1 99 ? 8.590 -13.938 -8.880 1.00 45.31 99 ASP A N 1
ATOM 785 C CA . ASP A 1 99 ? 7.253 -13.410 -9.146 1.00 45.31 99 ASP A CA 1
ATOM 786 C C . ASP A 1 99 ? 6.346 -13.795 -7.960 1.00 45.31 99 ASP A C 1
ATOM 788 O O . ASP A 1 99 ? 5.574 -14.748 -7.974 1.00 45.31 99 ASP A O 1
ATOM 792 N N . ASN A 1 100 ? 6.579 -13.136 -6.823 1.00 40.41 100 ASN A N 1
ATOM 793 C CA . ASN A 1 100 ? 5.821 -13.265 -5.587 1.00 40.41 100 ASN A CA 1
ATOM 794 C C . ASN A 1 100 ? 4.600 -12.338 -5.668 1.00 40.41 100 ASN A C 1
ATOM 796 O O . ASN A 1 100 ? 4.312 -11.586 -4.726 1.00 40.41 100 ASN A O 1
ATOM 800 N N . THR A 1 101 ? 3.905 -12.333 -6.800 1.00 47.31 101 THR A N 1
ATOM 801 C CA . THR A 1 101 ? 2.678 -11.568 -6.986 1.00 47.31 101 THR A CA 1
ATOM 802 C C . THR A 1 101 ? 1.568 -12.219 -6.172 1.00 47.31 101 THR A C 1
ATOM 804 O O . THR A 1 101 ? 0.676 -12.879 -6.689 1.00 47.31 101 THR A O 1
ATOM 807 N N . MET A 1 102 ? 1.598 -11.995 -4.856 1.00 48.84 102 MET A N 1
ATOM 808 C CA . MET A 1 102 ? 0.401 -12.051 -4.012 1.00 48.84 102 MET A CA 1
ATOM 809 C C . MET A 1 102 ? -0.668 -11.073 -4.543 1.00 48.84 102 MET A C 1
ATOM 811 O O . MET A 1 102 ? -1.846 -11.226 -4.243 1.00 48.84 102 MET A O 1
ATOM 815 N N . PHE A 1 103 ? -0.247 -10.107 -5.369 1.00 55.94 103 PHE A N 1
ATOM 816 C CA . PHE A 1 103 ? -1.071 -9.155 -6.096 1.00 55.94 103 PHE A CA 1
ATOM 817 C C . PHE A 1 103 ? -0.802 -9.270 -7.604 1.00 55.94 103 PHE A C 1
ATOM 819 O O . PHE A 1 103 ? 0.360 -9.146 -7.991 1.00 55.94 103 PHE A O 1
ATOM 826 N N . PRO A 1 104 ? -1.825 -9.484 -8.454 1.00 60.84 104 PRO A N 1
ATOM 827 C CA . PRO A 1 104 ? -1.691 -9.414 -9.910 1.00 60.84 104 PRO A CA 1
ATOM 828 C C . PRO A 1 104 ? -1.000 -8.117 -10.361 1.00 60.84 104 PRO A C 1
ATOM 830 O O . PRO A 1 104 ? -1.161 -7.079 -9.719 1.00 60.84 104 PRO A O 1
ATOM 833 N N . SER A 1 105 ? -0.278 -8.140 -11.485 1.00 60.75 105 SER A N 1
ATOM 834 C CA . SER A 1 105 ? 0.427 -6.965 -12.036 1.00 60.75 105 SER A CA 1
ATOM 835 C C . SER A 1 105 ? -0.481 -5.737 -12.216 1.00 60.75 105 SER A C 1
ATOM 837 O O . SER A 1 105 ? -0.046 -4.602 -12.024 1.00 60.75 105 SER A O 1
ATOM 839 N N . GLU A 1 106 ? -1.760 -5.971 -12.511 1.00 57.81 106 GLU A N 1
ATOM 840 C CA . GLU A 1 106 ? -2.822 -4.964 -12.591 1.00 57.81 106 GLU A CA 1
ATOM 841 C C . GLU A 1 106 ? -3.030 -4.217 -11.264 1.00 57.81 106 GLU A C 1
ATOM 843 O O . GLU A 1 106 ? -3.202 -3.001 -11.263 1.00 57.81 106 GLU A O 1
ATOM 848 N N . VAL A 1 107 ? -2.957 -4.922 -10.130 1.00 62.72 107 VAL A N 1
ATOM 849 C CA . VAL A 1 107 ? -3.043 -4.330 -8.786 1.00 62.72 107 VAL A CA 1
ATOM 850 C C . VAL A 1 107 ? -1.781 -3.535 -8.475 1.00 62.72 107 VAL A C 1
ATOM 852 O O . VAL A 1 107 ? -1.871 -2.439 -7.938 1.00 62.72 107 VAL A O 1
ATOM 855 N N . CYS A 1 108 ? -0.604 -4.049 -8.836 1.00 62.22 108 CYS A N 1
ATOM 856 C CA . CYS A 1 108 ? 0.651 -3.361 -8.541 1.00 62.22 108 CYS A CA 1
ATOM 857 C C . CYS A 1 108 ? 0.820 -2.058 -9.338 1.00 62.22 108 CYS A C 1
ATOM 859 O O . CYS A 1 108 ? 1.357 -1.097 -8.790 1.00 62.22 108 CYS A O 1
ATOM 861 N N . ASN A 1 109 ? 0.344 -2.009 -10.590 1.00 67.19 109 ASN A N 1
ATOM 862 C CA . ASN A 1 109 ? 0.599 -0.886 -11.498 1.00 67.19 109 ASN A CA 1
ATOM 863 C C . ASN A 1 109 ? -0.585 0.075 -11.697 1.00 67.19 109 ASN A C 1
ATOM 865 O O . ASN A 1 109 ? -0.345 1.228 -12.041 1.00 67.19 109 ASN A O 1
ATOM 869 N N . GLN A 1 110 ? -1.838 -0.377 -11.551 1.00 77.25 110 GLN A N 1
ATOM 870 C CA . GLN A 1 110 ? -3.038 0.415 -11.891 1.00 77.25 110 GLN A CA 1
ATOM 871 C C . GLN A 1 110 ? -4.201 0.234 -10.897 1.00 77.25 110 GLN A C 1
ATOM 873 O O . GLN A 1 110 ? -5.327 0.654 -11.167 1.00 77.25 110 GLN A O 1
ATOM 878 N N . GLY A 1 111 ? -3.958 -0.407 -9.753 1.00 86.94 111 GLY A N 1
ATOM 879 C CA . GLY A 1 111 ? -4.962 -0.649 -8.725 1.00 86.94 111 GLY A CA 1
ATOM 880 C C . GLY A 1 111 ? -4.571 -0.041 -7.388 1.00 86.94 111 GLY A C 1
ATOM 881 O O . GLY A 1 111 ? -3.403 -0.035 -7.011 1.00 86.94 111 GLY A O 1
ATOM 882 N N . THR A 1 112 ? -5.566 0.434 -6.648 1.00 93.00 112 THR A N 1
ATOM 883 C CA . THR A 1 112 ? -5.392 0.889 -5.269 1.00 93.00 112 THR A CA 1
ATOM 884 C C . THR A 1 112 ? -5.695 -0.249 -4.300 1.00 93.00 112 THR A C 1
ATOM 886 O O . THR A 1 112 ? -6.706 -0.947 -4.441 1.00 93.00 112 THR A O 1
ATOM 889 N N . ILE A 1 113 ? -4.837 -0.434 -3.295 1.00 94.44 113 ILE A N 1
ATOM 890 C CA . ILE A 1 113 ? -5.125 -1.304 -2.148 1.00 94.44 113 ILE A CA 1
ATOM 891 C C . ILE A 1 113 ? -5.690 -0.449 -1.014 1.00 94.44 113 ILE A C 1
ATOM 893 O O . ILE A 1 113 ? -4.985 0.388 -0.450 1.00 94.44 113 ILE A O 1
ATOM 897 N N . LEU A 1 114 ? -6.957 -0.672 -0.665 1.00 95.94 114 LEU A N 1
ATOM 898 C CA . LEU A 1 114 ? -7.610 -0.025 0.470 1.00 95.94 114 LEU A CA 1
ATOM 899 C C . LEU A 1 114 ? -7.288 -0.783 1.761 1.00 95.94 114 LEU A C 1
ATOM 901 O O . LEU A 1 114 ? -7.496 -1.991 1.849 1.00 95.94 114 LEU A O 1
ATOM 905 N N . ILE A 1 115 ? -6.823 -0.076 2.787 1.00 97.06 115 ILE A N 1
ATOM 906 C CA . ILE A 1 115 ? -6.475 -0.657 4.084 1.00 97.06 115 ILE A CA 1
ATOM 907 C C . ILE A 1 115 ? -7.322 -0.004 5.173 1.00 97.06 115 ILE A C 1
ATOM 909 O O . ILE A 1 115 ? -7.081 1.146 5.549 1.00 97.06 115 ILE A O 1
ATOM 913 N N . SER A 1 116 ? -8.291 -0.740 5.723 1.00 96.44 116 SER A N 1
ATOM 914 C CA . SER A 1 116 ? -9.030 -0.285 6.906 1.00 96.44 116 SER A CA 1
ATOM 915 C C . SER A 1 116 ? -8.141 -0.393 8.143 1.00 96.44 116 SER A C 1
ATOM 917 O O . SER A 1 116 ? -7.337 -1.318 8.259 1.00 96.44 116 SER A O 1
ATOM 919 N N . GLY A 1 117 ? -8.242 0.561 9.070 1.00 94.88 117 GLY A N 1
ATOM 920 C CA . GLY A 1 117 ? -7.302 0.643 10.191 1.00 94.88 117 GLY A CA 1
ATOM 921 C C . GLY A 1 117 ? -5.893 1.053 9.756 1.00 94.88 117 GLY A C 1
ATOM 922 O O . GLY A 1 117 ? -4.928 0.736 10.448 1.00 94.88 117 GLY A O 1
ATOM 923 N N . GLY A 1 118 ? -5.766 1.772 8.635 1.00 95.69 118 GLY A N 1
ATOM 924 C CA . GLY A 1 118 ? -4.489 2.081 7.984 1.00 95.69 118 GLY A CA 1
ATOM 925 C C . GLY A 1 118 ? -3.493 2.870 8.840 1.00 95.69 118 GLY A C 1
ATOM 926 O O . GLY A 1 118 ? -2.300 2.848 8.565 1.00 95.69 118 GLY A O 1
ATOM 927 N N . PHE A 1 119 ? -3.955 3.530 9.905 1.00 95.00 119 PHE A 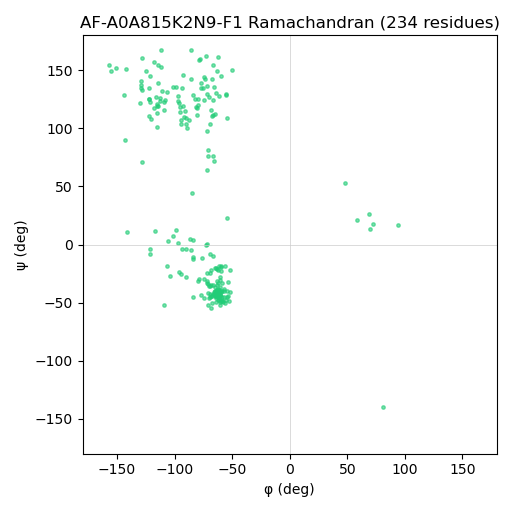N 1
ATOM 928 C CA . PHE A 1 119 ? -3.097 4.248 10.859 1.00 95.00 119 PHE A CA 1
ATOM 929 C C . PHE A 1 119 ? -2.629 3.388 12.036 1.00 95.00 119 PHE A C 1
ATOM 931 O O . PHE A 1 119 ? -1.904 3.874 12.900 1.00 95.00 119 PHE A O 1
ATOM 938 N N . GLY A 1 120 ? -3.089 2.141 12.133 1.00 93.00 120 GLY A N 1
ATOM 939 C CA . GLY A 1 120 ? -2.591 1.188 13.115 1.00 93.00 120 GLY A CA 1
ATOM 940 C C . GLY A 1 120 ? -1.187 0.705 12.755 1.00 93.00 120 GLY A C 1
ATOM 941 O O . GLY A 1 120 ? -0.763 0.796 11.604 1.00 93.00 120 GLY A O 1
ATOM 942 N N . GLY A 1 121 ? -0.478 0.133 13.732 1.00 92.00 121 GLY A N 1
ATOM 943 C CA . GLY A 1 121 ? 0.865 -0.412 13.501 1.00 92.00 121 GLY A CA 1
ATOM 944 C C . GLY A 1 121 ? 0.894 -1.431 12.357 1.00 92.00 121 GLY A C 1
ATOM 945 O O . GLY A 1 121 ? 1.724 -1.322 11.463 1.00 92.00 121 GLY A O 1
ATOM 946 N N . LEU A 1 122 ? -0.076 -2.354 12.318 1.00 93.31 122 LEU A N 1
ATOM 947 C CA . LEU A 1 122 ? -0.168 -3.348 11.245 1.00 93.31 122 LEU A CA 1
ATOM 948 C C . LEU A 1 122 ? -0.446 -2.711 9.875 1.00 93.31 122 LEU A C 1
ATOM 950 O O . LEU A 1 122 ? 0.214 -3.074 8.907 1.00 93.31 122 LEU A O 1
ATOM 954 N N . GLY A 1 123 ? -1.378 -1.754 9.799 1.00 95.62 123 GLY A N 1
ATOM 955 C CA . GLY A 1 123 ? -1.736 -1.064 8.556 1.00 95.62 123 GLY A CA 1
ATOM 956 C C . GLY A 1 123 ? -0.553 -0.314 7.938 1.00 95.62 123 GLY A C 1
ATOM 957 O O . GLY A 1 123 ? -0.276 -0.456 6.747 1.00 95.62 123 GLY A O 1
ATOM 958 N N . LEU A 1 124 ? 0.217 0.411 8.751 1.00 96.75 124 LEU A N 1
ATOM 959 C CA . LEU A 1 124 ? 1.414 1.117 8.285 1.00 96.75 124 LEU A CA 1
ATOM 960 C C . LEU A 1 124 ? 2.531 0.150 7.876 1.00 96.75 124 LEU A C 1
ATOM 962 O O . LEU A 1 124 ? 3.128 0.306 6.809 1.00 96.75 124 LEU A O 1
ATOM 966 N N . THR A 1 125 ? 2.787 -0.882 8.685 1.00 95.25 125 THR A N 1
ATOM 967 C CA . THR A 1 125 ? 3.830 -1.872 8.392 1.00 95.25 125 THR A CA 1
ATOM 968 C C . THR A 1 125 ? 3.518 -2.676 7.132 1.00 95.25 125 THR A C 1
ATOM 970 O O . THR A 1 125 ? 4.412 -2.873 6.308 1.00 95.25 125 THR A O 1
ATOM 973 N N . ILE A 1 126 ? 2.268 -3.110 6.933 1.00 94.94 126 ILE A N 1
ATOM 974 C CA . ILE A 1 126 ? 1.900 -3.852 5.722 1.00 94.94 126 ILE A CA 1
ATOM 975 C C . ILE A 1 126 ? 1.940 -2.951 4.489 1.00 94.94 126 ILE A C 1
ATOM 977 O O . ILE A 1 126 ? 2.404 -3.395 3.445 1.00 94.94 126 ILE A O 1
ATOM 981 N N . SER A 1 127 ? 1.562 -1.674 4.615 1.00 96.19 127 SER A N 1
ATOM 982 C CA . SER A 1 127 ? 1.690 -0.698 3.523 1.00 96.19 127 SER A CA 1
ATOM 983 C C . SER A 1 127 ? 3.130 -0.562 3.062 1.00 96.19 127 SER A C 1
ATOM 985 O O . SER A 1 127 ? 3.428 -0.673 1.875 1.00 96.19 127 SER A O 1
ATOM 987 N N . ARG A 1 128 ? 4.042 -0.390 4.023 1.00 95.00 128 ARG A N 1
ATOM 988 C CA . ARG A 1 128 ? 5.474 -0.310 3.755 1.00 95.00 128 ARG A CA 1
ATOM 989 C C . ARG A 1 128 ? 5.987 -1.581 3.085 1.00 95.00 128 ARG A C 1
ATOM 991 O O . ARG A 1 128 ? 6.641 -1.498 2.052 1.00 95.00 128 ARG A O 1
ATOM 998 N N . TRP A 1 129 ? 5.639 -2.748 3.626 1.00 92.69 129 TRP A N 1
ATOM 999 C CA . TRP A 1 129 ? 6.023 -4.034 3.047 1.00 92.69 129 TRP A CA 1
ATOM 1000 C C . TRP A 1 129 ? 5.494 -4.218 1.617 1.00 92.69 129 TRP A C 1
ATOM 1002 O O . TRP A 1 129 ? 6.226 -4.700 0.756 1.00 92.69 129 TRP A O 1
ATOM 1012 N N . MET A 1 130 ? 4.255 -3.810 1.333 1.00 91.44 130 MET A N 1
ATOM 1013 C CA . MET A 1 130 ? 3.677 -3.892 -0.011 1.00 91.44 130 MET A CA 1
ATOM 1014 C C . MET A 1 130 ? 4.405 -2.990 -1.010 1.00 91.44 130 MET A C 1
ATOM 1016 O O . MET A 1 130 ? 4.663 -3.414 -2.136 1.00 91.44 130 MET A O 1
ATOM 1020 N N . ILE A 1 131 ? 4.789 -1.781 -0.604 1.00 92.06 131 ILE A N 1
ATOM 1021 C CA . ILE A 1 131 ? 5.563 -0.879 -1.463 1.00 92.06 131 ILE A CA 1
ATOM 1022 C C . ILE A 1 131 ? 6.976 -1.443 -1.691 1.00 92.06 131 ILE A C 1
ATOM 1024 O O . ILE A 1 131 ? 7.371 -1.656 -2.835 1.00 92.06 131 ILE A O 1
ATOM 1028 N N . GLU A 1 132 ? 7.712 -1.742 -0.615 1.00 86.81 132 GLU A N 1
ATOM 1029 C CA . GLU A 1 132 ? 9.123 -2.161 -0.671 1.00 86.81 132 GLU A CA 1
ATOM 1030 C C . GLU A 1 132 ? 9.314 -3.534 -1.332 1.00 86.81 132 GLU A C 1
ATOM 1032 O O . GLU A 1 132 ? 10.240 -3.736 -2.113 1.00 86.81 132 GLU A O 1
ATOM 1037 N N . GLN A 1 133 ? 8.471 -4.509 -0.978 1.00 83.88 133 GLN A N 1
ATOM 1038 C CA . GLN A 1 133 ? 8.701 -5.922 -1.300 1.00 83.88 133 GLN A CA 1
ATOM 1039 C C . GLN A 1 133 ? 7.794 -6.446 -2.412 1.00 83.88 133 GLN A C 1
ATOM 1041 O O . GLN A 1 133 ? 8.069 -7.515 -2.963 1.00 83.88 133 GLN A O 1
ATOM 1046 N N . ARG A 1 134 ? 6.686 -5.750 -2.705 1.00 82.81 134 ARG A N 1
ATOM 1047 C CA . ARG A 1 134 ? 5.684 -6.174 -3.701 1.00 82.81 134 ARG A CA 1
ATOM 1048 C C . ARG A 1 134 ? 5.473 -5.168 -4.832 1.00 82.81 134 ARG A C 1
ATOM 1050 O O . ARG A 1 134 ? 4.808 -5.511 -5.802 1.00 82.81 134 ARG A O 1
ATOM 1057 N N . GLY A 1 135 ? 6.053 -3.971 -4.743 1.00 84.12 135 GLY A N 1
ATOM 1058 C CA . GLY A 1 135 ? 5.993 -2.966 -5.803 1.00 84.12 135 GLY A CA 1
ATOM 1059 C C . GLY A 1 135 ? 4.631 -2.291 -5.965 1.00 84.12 135 GLY A C 1
ATOM 1060 O O . GLY A 1 135 ? 4.394 -1.688 -7.008 1.00 84.12 135 GLY A O 1
ATOM 1061 N N . VAL A 1 136 ? 3.750 -2.370 -4.961 1.00 89.44 136 VAL A N 1
ATOM 1062 C CA . VAL A 1 136 ? 2.444 -1.694 -4.990 1.00 89.44 136 VAL A CA 1
ATOM 1063 C C . VAL A 1 136 ? 2.649 -0.184 -5.085 1.00 89.44 136 VAL A C 1
ATOM 1065 O O . VAL A 1 136 ? 3.379 0.395 -4.277 1.00 89.44 136 VAL A O 1
ATOM 1068 N N . LYS A 1 137 ? 2.003 0.453 -6.068 1.00 90.75 137 LYS A N 1
ATOM 1069 C CA . LYS A 1 137 ? 2.139 1.895 -6.315 1.00 90.75 137 LYS A CA 1
ATOM 1070 C C . LYS A 1 137 ? 1.057 2.755 -5.681 1.00 90.75 137 LYS A C 1
ATOM 1072 O O . LYS A 1 137 ? 1.341 3.917 -5.418 1.00 90.75 137 LYS A O 1
ATOM 1077 N N . HIS A 1 138 ? -0.126 2.213 -5.395 1.00 93.81 138 HIS A N 1
ATOM 1078 C CA . HIS A 1 138 ? -1.248 2.983 -4.854 1.00 93.81 138 HIS A CA 1
ATOM 1079 C C . HIS A 1 138 ? -1.854 2.300 -3.626 1.00 93.81 138 HIS A C 1
ATOM 1081 O O . HIS A 1 138 ? -2.305 1.153 -3.682 1.00 93.81 138 HIS A O 1
ATOM 1087 N N . ILE A 1 139 ? -1.860 3.010 -2.500 1.00 95.69 139 ILE A N 1
ATOM 1088 C CA . ILE A 1 139 ? -2.446 2.551 -1.237 1.00 95.69 139 ILE A CA 1
ATOM 1089 C C . ILE A 1 139 ? -3.385 3.631 -0.708 1.00 95.69 139 ILE A C 1
ATOM 1091 O O . ILE A 1 139 ? -3.005 4.793 -0.642 1.00 95.69 139 ILE A O 1
ATOM 1095 N N . ALA A 1 140 ? -4.572 3.239 -0.256 1.00 96.75 140 ALA A N 1
ATOM 1096 C CA . ALA A 1 140 ? -5.480 4.109 0.482 1.00 96.75 140 ALA A CA 1
ATOM 1097 C C . ALA A 1 140 ? -5.540 3.664 1.948 1.00 96.75 140 ALA A C 1
ATOM 1099 O O . ALA A 1 140 ? -5.985 2.559 2.262 1.00 96.75 140 ALA A O 1
ATOM 1100 N N . LEU A 1 141 ? -5.092 4.519 2.866 1.00 97.75 141 LEU A N 1
ATOM 1101 C CA . LEU A 1 141 ? -5.174 4.291 4.305 1.00 97.75 141 LEU A CA 1
ATOM 1102 C C . LEU A 1 141 ? -6.480 4.857 4.842 1.00 97.75 141 LEU A C 1
ATOM 1104 O O . LEU A 1 141 ? -6.632 6.070 4.975 1.00 97.75 141 LEU A O 1
ATOM 1108 N N . MET A 1 142 ? -7.395 3.970 5.216 1.00 97.31 142 MET A N 1
ATOM 1109 C CA . MET A 1 142 ? -8.664 4.337 5.824 1.00 97.31 142 MET A CA 1
ATOM 1110 C C . MET A 1 142 ? -8.586 4.239 7.348 1.00 97.31 142 MET A C 1
ATOM 1112 O O . MET A 1 142 ? -8.219 3.204 7.916 1.00 97.31 142 MET A O 1
ATOM 1116 N N . SER A 1 143 ? -8.962 5.313 8.037 1.00 95.44 143 SER A N 1
ATOM 1117 C CA . SER A 1 143 ? -8.950 5.380 9.498 1.00 95.44 143 SER A CA 1
ATOM 1118 C C . SER A 1 143 ? -10.023 6.326 10.029 1.00 95.44 143 SER A C 1
ATOM 1120 O O . SER A 1 143 ? -10.356 7.321 9.401 1.00 95.44 143 SER A O 1
ATOM 1122 N N . ARG A 1 144 ? -10.517 6.071 11.245 1.00 94.00 144 ARG A N 1
ATOM 1123 C CA . ARG A 1 144 ? -11.381 7.026 11.967 1.00 94.00 144 ARG A CA 1
ATOM 1124 C C . ARG A 1 144 ? -10.600 8.244 12.467 1.00 94.00 144 ARG A C 1
ATOM 1126 O O . ARG A 1 144 ? -11.158 9.332 12.601 1.00 94.00 144 ARG A O 1
ATOM 1133 N N . ARG A 1 145 ? -9.317 8.037 12.786 1.00 92.88 145 ARG A N 1
ATOM 1134 C CA . ARG A 1 145 ? -8.401 9.087 13.250 1.00 92.88 145 ARG A CA 1
ATOM 1135 C C . ARG A 1 145 ? -8.004 9.968 12.069 1.00 92.88 145 ARG A C 1
ATOM 1137 O O . ARG A 1 145 ? -7.810 9.458 10.971 1.00 92.88 145 ARG A O 1
ATOM 1144 N N . THR A 1 146 ? -7.840 11.261 12.311 1.00 93.38 146 THR A N 1
ATOM 1145 C CA . THR A 1 146 ? -7.399 12.227 11.298 1.00 93.38 146 THR A CA 1
ATOM 1146 C C . THR A 1 146 ? -5.892 12.156 11.078 1.00 93.38 146 THR A C 1
ATOM 1148 O O . THR A 1 146 ? -5.141 11.727 11.961 1.00 93.38 146 THR A O 1
ATOM 1151 N N . LEU A 1 147 ? -5.424 12.632 9.920 1.00 93.06 147 LEU A N 1
ATOM 1152 C CA . LEU A 1 147 ? -3.990 12.767 9.651 1.00 93.06 147 LEU A CA 1
ATOM 1153 C C . LEU A 1 147 ? -3.299 13.645 10.704 1.00 93.06 147 LEU A C 1
ATOM 1155 O O . LEU A 1 147 ? -2.223 13.302 11.179 1.00 93.06 147 LEU A O 1
ATOM 1159 N N . ILE A 1 148 ? -3.968 14.710 11.155 1.00 94.88 148 ILE A N 1
ATOM 1160 C CA . ILE A 1 148 ? -3.472 15.591 12.222 1.00 94.88 148 ILE A CA 1
ATOM 1161 C C . ILE A 1 148 ? -3.184 14.795 13.501 1.00 94.88 148 ILE A C 1
ATOM 1163 O O . ILE A 1 148 ? -2.183 15.044 14.160 1.00 94.88 148 ILE A O 1
ATOM 1167 N N . GLN A 1 149 ? -4.029 13.822 13.861 1.00 93.50 149 GLN A N 1
ATOM 1168 C CA . GLN A 1 149 ? -3.785 12.963 15.025 1.00 93.50 149 GLN A CA 1
ATOM 1169 C C . GLN A 1 149 ? -2.626 11.986 14.803 1.00 93.50 149 GLN A C 1
ATOM 1171 O O . GLN A 1 149 ? -1.924 11.660 15.759 1.00 93.50 149 GLN A O 1
ATOM 1176 N N . LEU A 1 150 ? -2.434 11.489 13.578 1.00 93.06 150 LEU A N 1
ATOM 1177 C CA . LEU A 1 150 ? -1.316 10.603 13.237 1.00 93.06 150 LEU A CA 1
ATOM 1178 C C . LEU A 1 150 ? 0.029 11.341 13.249 1.00 93.06 150 LEU A C 1
ATOM 1180 O O . LEU A 1 150 ? 1.034 10.776 13.668 1.00 93.06 150 LEU A O 1
ATOM 1184 N N . GLU A 1 151 ? 0.043 12.603 12.823 1.00 94.50 151 GLU A N 1
ATOM 1185 C CA . GLU A 1 151 ? 1.252 13.428 12.716 1.00 94.50 151 GLU A CA 1
ATOM 1186 C C . GLU A 1 151 ? 1.665 14.112 14.024 1.00 94.50 151 GLU A C 1
ATOM 1188 O O . GLU A 1 151 ? 2.649 14.850 14.054 1.00 94.50 151 GLU A O 1
ATOM 1193 N N . GLN A 1 152 ? 0.963 13.843 15.124 1.00 95.69 152 GLN A N 1
ATOM 1194 C CA . GLN A 1 152 ? 1.426 14.251 16.444 1.00 95.69 152 GLN A CA 1
ATOM 1195 C C . GLN A 1 152 ? 2.624 13.391 16.873 1.00 95.69 152 GLN A C 1
ATOM 1197 O O . GLN A 1 152 ? 2.500 12.168 16.881 1.00 95.69 152 GLN A O 1
ATOM 1202 N N . PRO A 1 153 ? 3.744 13.987 17.325 1.00 93.50 153 PRO A N 1
ATOM 1203 C CA . PRO A 1 153 ? 4.906 13.226 17.796 1.00 93.50 153 PRO A CA 1
ATOM 1204 C C . PRO A 1 153 ? 4.622 12.302 18.989 1.00 93.50 153 PRO A C 1
ATOM 1206 O O . PRO A 1 153 ? 5.346 11.341 19.214 1.00 93.50 153 PRO A O 1
ATOM 1209 N N . SER A 1 154 ? 3.570 12.588 19.764 1.00 94.44 154 SER A N 1
ATOM 1210 C CA . SER A 1 154 ? 3.101 11.739 20.866 1.00 94.44 154 SER A CA 1
ATOM 1211 C C . SER A 1 154 ? 2.334 10.500 20.396 1.00 94.44 154 SER A C 1
ATOM 1213 O O . SER A 1 154 ? 2.053 9.611 21.201 1.00 94.44 154 SER A O 1
ATOM 1215 N N . ASN A 1 155 ? 1.961 10.429 19.116 1.00 94.06 155 ASN A N 1
ATOM 1216 C CA . ASN A 1 155 ? 1.263 9.282 18.566 1.00 94.06 155 ASN A CA 1
ATOM 1217 C C . ASN A 1 155 ? 2.222 8.077 18.497 1.00 94.06 155 ASN A C 1
ATOM 1219 O O . ASN A 1 155 ? 3.277 8.183 17.871 1.00 94.06 155 ASN A O 1
ATOM 1223 N N . PRO A 1 156 ? 1.864 6.903 19.050 1.00 93.38 156 PRO A N 1
ATOM 1224 C CA . PRO A 1 156 ? 2.746 5.733 19.031 1.00 93.38 156 PRO A CA 1
ATOM 1225 C C . PRO A 1 156 ? 3.094 5.227 17.621 1.00 93.38 156 PRO A C 1
ATOM 1227 O O . PRO A 1 156 ? 4.039 4.462 17.455 1.00 93.38 156 PRO A O 1
ATOM 1230 N N . GLN A 1 157 ? 2.318 5.613 16.606 1.00 95.50 157 GLN A N 1
ATOM 1231 C CA . GLN A 1 157 ? 2.530 5.252 15.205 1.00 95.50 157 GLN A CA 1
ATOM 1232 C C . GLN A 1 157 ? 3.264 6.334 14.394 1.00 95.50 157 GLN A C 1
ATOM 1234 O O . GLN A 1 157 ? 3.497 6.132 13.201 1.00 95.50 157 GLN A O 1
ATOM 1239 N N . TYR A 1 158 ? 3.663 7.450 15.016 1.00 94.94 158 TYR A N 1
ATOM 1240 C CA . TYR A 1 158 ? 4.318 8.575 14.342 1.00 94.94 158 TYR A CA 1
ATOM 1241 C C . TYR A 1 158 ? 5.583 8.154 13.577 1.00 94.94 158 TYR A C 1
ATOM 1243 O O . TYR A 1 158 ? 5.724 8.456 12.391 1.00 94.94 158 TYR A O 1
ATOM 1251 N N . ASP A 1 159 ? 6.469 7.383 14.212 1.00 95.19 159 ASP A N 1
ATOM 1252 C CA . ASP A 1 159 ? 7.723 6.943 13.588 1.00 95.19 159 ASP A CA 1
ATOM 1253 C C . ASP A 1 159 ? 7.491 6.019 12.386 1.00 95.19 159 ASP A C 1
ATOM 1255 O O . ASP A 1 159 ? 8.173 6.137 11.363 1.00 95.19 159 ASP A O 1
ATOM 1259 N N . GLU A 1 160 ? 6.515 5.111 12.473 1.00 95.12 160 GLU A N 1
ATOM 1260 C CA . GLU A 1 160 ? 6.196 4.207 11.363 1.00 95.12 160 GLU A CA 1
ATOM 1261 C C . GLU A 1 160 ? 5.502 4.960 10.217 1.00 95.12 160 GLU A C 1
ATOM 1263 O O . GLU A 1 160 ? 5.779 4.685 9.049 1.00 95.12 160 GLU A O 1
ATOM 1268 N N . TRP A 1 161 ? 4.697 5.985 10.520 1.00 96.38 161 TRP A N 1
ATOM 1269 C CA . TRP A 1 161 ? 4.160 6.906 9.514 1.00 96.38 161 TRP A CA 1
ATOM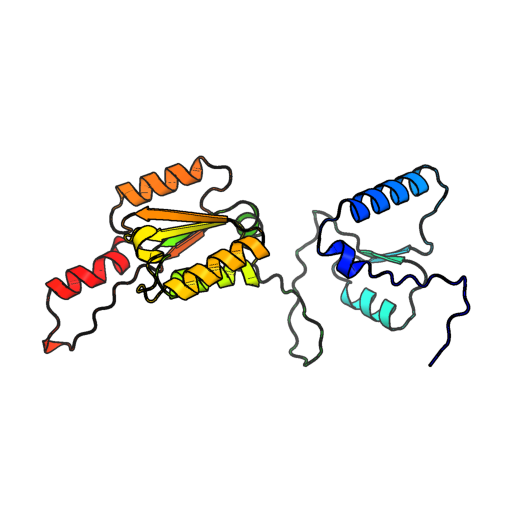 1270 C C . TRP A 1 161 ? 5.272 7.675 8.789 1.00 96.38 161 TRP A C 1
ATOM 1272 O O . TRP A 1 161 ? 5.280 7.747 7.558 1.00 96.38 161 TRP A O 1
ATOM 1282 N N . LEU A 1 162 ? 6.259 8.208 9.519 1.00 96.06 162 LEU A N 1
ATOM 1283 C CA . LEU A 1 162 ? 7.412 8.881 8.913 1.00 96.06 162 LEU A CA 1
ATOM 1284 C C . LEU A 1 162 ? 8.229 7.942 8.018 1.00 96.06 162 LEU A C 1
ATOM 1286 O O . LEU A 1 162 ? 8.688 8.357 6.950 1.00 96.06 162 LEU A O 1
ATOM 1290 N N . ARG A 1 163 ? 8.402 6.681 8.432 1.00 95.25 163 ARG A N 1
ATOM 1291 C CA . ARG A 1 163 ? 9.049 5.651 7.607 1.00 95.25 163 ARG A CA 1
ATOM 1292 C C . ARG A 1 163 ? 8.258 5.396 6.332 1.00 95.25 163 ARG A C 1
ATOM 1294 O O . ARG A 1 163 ? 8.851 5.440 5.258 1.00 95.25 163 ARG A O 1
ATOM 1301 N N . LEU A 1 164 ? 6.940 5.220 6.426 1.00 96.75 164 LEU A N 1
ATOM 1302 C CA . LEU A 1 164 ? 6.086 5.044 5.253 1.00 96.75 164 LEU A CA 1
ATOM 1303 C C . LEU A 1 164 ? 6.212 6.230 4.283 1.00 96.75 164 LEU A C 1
ATOM 1305 O O . LEU A 1 164 ? 6.444 6.013 3.099 1.00 96.75 164 LEU A O 1
ATOM 1309 N N . LYS A 1 165 ? 6.185 7.477 4.779 1.00 95.56 165 LYS A N 1
ATOM 1310 C CA . LYS A 1 165 ? 6.386 8.688 3.954 1.00 95.56 165 LYS A CA 1
ATOM 1311 C C . LYS A 1 165 ? 7.745 8.753 3.250 1.00 95.56 165 LYS A C 1
ATOM 1313 O O . LYS A 1 165 ? 7.879 9.424 2.228 1.00 95.56 165 LYS A O 1
ATOM 1318 N N . ARG A 1 166 ? 8.786 8.136 3.814 1.00 94.81 166 ARG A N 1
ATOM 1319 C CA . ARG A 1 166 ? 10.101 8.048 3.163 1.00 94.81 166 ARG A CA 1
ATOM 1320 C C . ARG A 1 166 ? 10.069 7.027 2.032 1.00 94.81 166 ARG A C 1
ATOM 1322 O O . ARG A 1 166 ? 10.507 7.331 0.928 1.00 94.81 166 ARG A O 1
ATOM 1329 N N . ILE A 1 167 ? 9.495 5.864 2.311 1.00 92.06 167 ILE A N 1
ATOM 1330 C CA . ILE A 1 167 ? 9.375 4.755 1.367 1.00 92.06 167 ILE A CA 1
ATOM 1331 C C . ILE A 1 167 ? 8.511 5.129 0.163 1.00 92.06 167 ILE A C 1
ATOM 1333 O O . ILE A 1 167 ? 8.868 4.802 -0.963 1.00 92.06 167 ILE A O 1
ATOM 1337 N N . THR A 1 168 ? 7.428 5.882 0.353 1.00 94.00 168 THR A N 1
ATOM 1338 C CA . THR A 1 168 ? 6.614 6.354 -0.778 1.00 94.00 168 THR A CA 1
ATOM 1339 C C . THR A 1 168 ? 7.424 7.192 -1.765 1.00 94.00 168 THR A C 1
ATOM 1341 O O . THR A 1 168 ? 7.299 7.007 -2.972 1.00 94.00 168 THR A O 1
ATOM 1344 N N . LYS A 1 169 ? 8.320 8.055 -1.271 1.00 91.94 169 LYS A N 1
ATOM 1345 C CA . LYS A 1 169 ? 9.220 8.846 -2.124 1.00 91.94 169 LYS A CA 1
ATOM 1346 C C . LYS A 1 169 ? 10.276 7.983 -2.808 1.00 91.94 169 LYS A C 1
ATOM 1348 O O . LYS A 1 169 ? 10.507 8.151 -3.998 1.00 91.94 169 LYS A O 1
ATOM 1353 N N . GLU A 1 170 ? 10.899 7.071 -2.066 1.00 90.19 170 GLU A N 1
ATOM 1354 C CA . GLU A 1 170 ? 11.965 6.196 -2.574 1.00 90.19 170 GLU A CA 1
ATOM 1355 C C . GLU A 1 170 ? 11.471 5.264 -3.691 1.00 90.19 170 GLU A C 1
ATOM 1357 O O . GLU A 1 170 ? 12.160 5.074 -4.688 1.00 90.19 170 GLU A O 1
ATOM 1362 N N . TYR A 1 171 ? 10.248 4.740 -3.569 1.00 86.44 171 TYR A N 1
ATOM 1363 C CA . TYR A 1 171 ? 9.684 3.768 -4.512 1.00 86.44 171 TYR A CA 1
ATOM 1364 C C . TYR A 1 171 ? 8.700 4.383 -5.520 1.00 86.44 171 TYR A C 1
ATOM 1366 O O . TYR A 1 171 ? 8.065 3.640 -6.279 1.00 86.44 171 TYR A O 1
ATOM 1374 N N . ASN A 1 172 ? 8.569 5.716 -5.547 1.00 90.75 172 ASN A N 1
ATOM 1375 C CA . ASN A 1 172 ? 7.589 6.448 -6.358 1.00 90.75 172 ASN A CA 1
ATOM 1376 C C . ASN A 1 172 ? 6.170 5.856 -6.224 1.00 90.75 172 ASN A C 1
ATOM 1378 O O . ASN A 1 172 ? 5.549 5.455 -7.208 1.00 90.75 172 ASN A O 1
ATOM 1382 N N . ALA A 1 173 ? 5.716 5.714 -4.979 1.00 91.88 173 ALA A N 1
ATOM 1383 C CA . ALA A 1 173 ? 4.396 5.214 -4.620 1.00 91.88 173 ALA A CA 1
ATOM 1384 C C . ALA A 1 173 ? 3.544 6.331 -4.005 1.00 91.88 173 ALA A C 1
ATOM 1386 O O . ALA A 1 173 ? 4.053 7.262 -3.378 1.00 91.88 173 ALA A O 1
ATOM 1387 N N . HIS A 1 174 ? 2.233 6.204 -4.151 1.00 94.00 174 HIS A N 1
ATOM 1388 C CA . HIS A 1 174 ? 1.233 7.136 -3.663 1.00 94.00 174 HIS A CA 1
ATOM 1389 C C . HIS A 1 174 ? 0.438 6.506 -2.520 1.00 94.00 174 HIS A C 1
ATOM 1391 O O . HIS A 1 174 ? -0.005 5.359 -2.603 1.00 94.00 174 HIS A O 1
ATOM 1397 N N . VAL A 1 175 ? 0.285 7.271 -1.438 1.00 95.31 175 VAL A N 1
ATOM 1398 C CA . VAL A 1 175 ? -0.522 6.893 -0.278 1.00 95.31 175 VAL A CA 1
ATOM 1399 C C . VAL A 1 175 ? -1.575 7.965 -0.061 1.00 95.31 175 VAL A C 1
ATOM 1401 O O . VAL A 1 175 ? -1.245 9.076 0.357 1.00 95.31 175 VAL A O 1
ATOM 1404 N N . ASP A 1 176 ? -2.825 7.606 -0.320 1.00 94.88 176 ASP A N 1
ATOM 1405 C CA . ASP A 1 176 ? -3.984 8.423 -0.000 1.00 94.88 176 ASP A CA 1
ATOM 1406 C C . ASP A 1 176 ? -4.415 8.164 1.437 1.00 94.88 176 ASP A C 1
ATOM 1408 O O . ASP A 1 176 ? -4.362 7.042 1.948 1.00 94.88 176 ASP A O 1
ATOM 1412 N N . VAL A 1 177 ? -4.841 9.222 2.112 1.00 95.69 177 VAL A N 1
ATOM 1413 C CA . VAL A 1 177 ? -5.304 9.164 3.493 1.00 95.69 177 VAL A CA 1
ATOM 1414 C C . VAL A 1 177 ? -6.775 9.520 3.516 1.00 95.69 177 VAL A C 1
ATOM 1416 O O . VAL A 1 177 ? -7.160 10.622 3.137 1.00 95.69 177 VAL A O 1
ATOM 1419 N N . VAL A 1 178 ? -7.584 8.590 4.007 1.00 95.31 178 VAL A N 1
ATOM 1420 C CA . VAL A 1 178 ? -9.036 8.696 3.991 1.00 95.31 178 VAL A CA 1
ATOM 1421 C C . VAL A 1 178 ? -9.558 8.590 5.413 1.00 95.31 178 VAL A C 1
ATOM 1423 O O . VAL A 1 178 ? -9.300 7.614 6.125 1.00 95.31 178 VAL A O 1
ATOM 1426 N N . GLN A 1 179 ? -10.339 9.586 5.821 1.00 96.12 179 GLN A N 1
ATOM 1427 C CA . GLN A 1 179 ? -11.040 9.530 7.091 1.00 96.12 179 GLN A CA 1
ATOM 1428 C C . GLN A 1 179 ? -12.439 8.939 6.908 1.00 96.12 179 GLN A C 1
ATOM 1430 O O . GLN A 1 179 ? -13.315 9.589 6.349 1.00 96.12 179 GLN A O 1
ATOM 1435 N N . ALA A 1 180 ? -12.655 7.726 7.412 1.00 95.88 180 ALA A N 1
ATOM 1436 C CA . ALA A 1 180 ? -13.963 7.076 7.412 1.00 95.88 180 ALA A CA 1
ATOM 1437 C C . ALA A 1 180 ? -14.052 6.005 8.515 1.00 95.88 180 ALA A C 1
ATOM 1439 O O . ALA A 1 180 ? -13.043 5.438 8.953 1.00 95.88 180 ALA A O 1
ATOM 1440 N N . ASP A 1 181 ? -15.270 5.716 8.969 1.00 95.44 181 ASP A N 1
ATOM 1441 C CA . ASP A 1 181 ? -15.572 4.602 9.864 1.00 95.44 181 ASP A CA 1
ATOM 1442 C C . ASP A 1 181 ? -15.969 3.367 9.054 1.00 95.44 181 ASP A C 1
ATOM 1444 O O . ASP A 1 181 ? -16.972 3.369 8.346 1.00 95.44 181 ASP A O 1
ATOM 1448 N N . VAL A 1 182 ? -15.198 2.288 9.200 1.00 95.81 182 VAL A N 1
ATOM 1449 C CA . VAL A 1 182 ? -15.420 1.024 8.481 1.00 95.81 182 VAL A CA 1
ATOM 1450 C C . VAL A 1 182 ? -16.767 0.381 8.823 1.00 95.81 182 VAL A C 1
ATOM 1452 O O . VAL A 1 182 ? -17.299 -0.401 8.049 1.00 95.81 182 VAL A O 1
ATOM 1455 N N . THR A 1 183 ? -17.347 0.725 9.973 1.00 95.44 183 THR A N 1
ATOM 1456 C CA . THR A 1 183 ? -18.660 0.224 10.397 1.00 95.44 183 THR A CA 1
ATOM 1457 C C . THR A 1 183 ? -19.827 1.021 9.807 1.00 95.44 183 THR A C 1
ATOM 1459 O O . THR A 1 183 ? -20.978 0.585 9.908 1.00 95.44 183 THR A O 1
ATOM 1462 N N . ASN A 1 184 ? -19.551 2.174 9.185 1.00 96.75 184 ASN A N 1
ATOM 1463 C CA . ASN A 1 184 ? -20.542 2.998 8.507 1.00 96.75 184 ASN A CA 1
ATOM 1464 C C . ASN A 1 184 ? -20.586 2.647 7.016 1.00 96.75 184 ASN A C 1
ATOM 1466 O O . ASN A 1 184 ? -19.738 3.070 6.232 1.00 96.75 184 ASN A O 1
ATOM 1470 N N . PHE A 1 185 ? -21.629 1.911 6.631 1.00 95.38 185 PHE A N 1
ATOM 1471 C CA . PHE A 1 185 ? -21.838 1.464 5.257 1.00 95.38 185 PHE A CA 1
ATOM 1472 C C . PHE A 1 185 ? -21.802 2.610 4.242 1.00 95.38 185 PHE A C 1
ATOM 1474 O O . PHE A 1 185 ? -21.146 2.481 3.216 1.00 95.38 185 PHE A O 1
ATOM 1481 N N . GLN A 1 186 ? -22.465 3.735 4.531 1.00 97.00 186 GLN A N 1
ATOM 1482 C CA . GLN A 1 186 ? -22.551 4.839 3.578 1.00 97.00 186 GLN A CA 1
ATOM 1483 C C . GLN A 1 186 ? -21.176 5.468 3.335 1.00 97.00 186 GLN A C 1
ATOM 1485 O O . GLN A 1 186 ? -20.807 5.701 2.192 1.00 97.00 186 GLN A O 1
ATOM 1490 N N . GLN A 1 187 ? -20.380 5.661 4.393 1.00 96.81 187 GLN A N 1
ATOM 1491 C CA . GLN A 1 187 ? -19.023 6.203 4.253 1.00 96.81 187 GLN A CA 1
ATOM 1492 C C . GLN A 1 187 ? -18.116 5.276 3.437 1.00 96.81 187 GLN A C 1
ATOM 1494 O O . GLN A 1 187 ? -17.350 5.750 2.605 1.00 96.81 187 GLN A O 1
ATOM 1499 N N . VAL A 1 188 ? -18.202 3.960 3.663 1.00 95.88 188 VAL A N 1
ATOM 1500 C CA . VAL A 1 188 ? -17.427 2.970 2.896 1.00 95.88 188 VAL A CA 1
ATOM 1501 C C . VAL A 1 188 ? -17.885 2.925 1.438 1.00 95.88 188 VAL A C 1
ATOM 1503 O O . VAL A 1 188 ? -17.053 2.883 0.537 1.00 95.88 188 VAL A O 1
ATOM 1506 N N . HIS A 1 189 ? -19.195 2.952 1.200 1.00 95.19 189 HIS A N 1
ATOM 1507 C CA . HIS A 1 189 ? -19.772 2.958 -0.138 1.00 95.19 189 HIS A CA 1
ATOM 1508 C C . HIS A 1 189 ? -19.321 4.187 -0.936 1.00 95.19 189 HIS A C 1
ATOM 1510 O O . HIS A 1 189 ? -18.787 4.045 -2.034 1.00 95.19 189 HIS A O 1
ATOM 1516 N N . ASP A 1 190 ? -19.476 5.383 -0.364 1.00 95.50 190 ASP A N 1
ATOM 1517 C CA . ASP A 1 190 ? -19.113 6.640 -1.023 1.00 95.50 190 ASP A CA 1
ATOM 1518 C C . ASP A 1 190 ? -17.614 6.700 -1.328 1.00 95.50 190 ASP A C 1
ATOM 1520 O O . ASP A 1 190 ? -17.219 7.131 -2.410 1.00 95.50 190 ASP A O 1
ATOM 1524 N N . LEU A 1 191 ? -16.789 6.184 -0.412 1.00 94.81 191 LEU A N 1
ATOM 1525 C CA . LEU A 1 191 ? -15.353 6.047 -0.609 1.00 94.81 191 LEU A CA 1
ATOM 1526 C C . LEU A 1 191 ? -15.010 5.138 -1.797 1.00 94.81 191 LEU A C 1
ATOM 1528 O O . LEU A 1 191 ? -14.183 5.491 -2.636 1.00 94.81 191 LEU A O 1
ATOM 1532 N N . ILE A 1 192 ? -15.619 3.953 -1.868 1.00 93.56 192 ILE A N 1
ATOM 1533 C CA . ILE A 1 192 ? -15.357 3.008 -2.960 1.00 93.56 192 ILE A CA 1
ATOM 1534 C C . ILE A 1 192 ? -15.779 3.618 -4.302 1.00 93.56 192 ILE A C 1
ATOM 1536 O O . ILE A 1 192 ? -15.031 3.537 -5.279 1.00 93.56 192 ILE A O 1
ATOM 1540 N N . GLU A 1 193 ? -16.932 4.285 -4.340 1.00 94.50 193 GLU A N 1
ATOM 1541 C CA . GLU A 1 193 ? -17.423 4.993 -5.524 1.00 94.50 193 GLU A CA 1
ATOM 1542 C C . GLU A 1 193 ? -16.518 6.155 -5.950 1.00 94.50 193 GLU A C 1
ATOM 1544 O O . GLU A 1 193 ? -16.364 6.411 -7.145 1.00 94.50 193 GLU A O 1
ATOM 1549 N N . GLU A 1 194 ? -15.902 6.866 -5.006 1.00 93.62 194 GLU A N 1
ATOM 1550 C CA . GLU A 1 194 ? -14.920 7.910 -5.304 1.00 93.62 194 GLU A CA 1
ATOM 1551 C C . GLU A 1 194 ? -13.681 7.323 -5.988 1.00 93.62 194 GLU A C 1
ATOM 1553 O O . GLU A 1 194 ? -13.300 7.782 -7.067 1.00 93.62 194 GLU A O 1
ATOM 1558 N N . PHE A 1 195 ? -13.105 6.251 -5.435 1.00 91.81 195 PHE A N 1
ATOM 1559 C CA . PHE A 1 195 ? -11.937 5.599 -6.031 1.00 91.81 195 PHE A CA 1
ATOM 1560 C C . PHE A 1 195 ? -12.234 4.971 -7.394 1.00 91.81 195 PHE A C 1
ATOM 1562 O O . PHE A 1 195 ? -11.392 5.047 -8.290 1.00 91.81 195 PHE A O 1
ATOM 1569 N N . ASN A 1 196 ? -13.426 4.402 -7.592 1.00 87.69 196 ASN A N 1
ATOM 1570 C CA . ASN A 1 196 ? -13.832 3.819 -8.875 1.00 87.69 196 ASN A CA 1
ATOM 1571 C C . ASN A 1 196 ? -13.902 4.843 -10.021 1.00 87.69 196 ASN A C 1
ATOM 1573 O O . ASN A 1 196 ? -13.810 4.459 -11.185 1.00 87.69 196 ASN A O 1
ATOM 1577 N N . LYS A 1 197 ? -14.030 6.139 -9.711 1.00 89.62 197 LYS A N 1
ATOM 1578 C CA . LYS A 1 197 ? -14.009 7.230 -10.701 1.00 89.62 197 LYS A CA 1
ATOM 1579 C C . LYS A 1 197 ? -12.594 7.677 -11.071 1.00 89.62 197 LYS A C 1
ATOM 1581 O O . LYS A 1 197 ? -12.426 8.442 -12.020 1.00 89.62 197 LYS A O 1
ATOM 1586 N N . THR A 1 198 ? -11.582 7.245 -10.322 1.00 86.19 198 THR A N 1
ATOM 1587 C CA . THR A 1 198 ? -10.181 7.595 -10.577 1.00 86.19 198 THR A CA 1
ATOM 1588 C C . THR A 1 198 ? -9.540 6.646 -11.593 1.00 86.19 198 THR A C 1
ATOM 1590 O O . THR A 1 198 ? -10.054 5.569 -11.886 1.00 86.19 198 THR A O 1
ATOM 1593 N N . PHE A 1 199 ? -8.358 7.009 -12.099 1.00 81.56 199 PHE A N 1
ATOM 1594 C CA . PHE A 1 199 ? -7.553 6.124 -12.951 1.00 81.56 199 PHE A CA 1
ATOM 1595 C C . PHE A 1 199 ? -6.957 4.917 -12.200 1.00 81.56 199 PHE A C 1
ATOM 1597 O O . PHE A 1 199 ? -6.374 4.044 -12.838 1.00 81.56 199 PHE A O 1
ATOM 1604 N N . CYS A 1 200 ? -7.077 4.866 -10.868 1.00 87.50 200 CYS A N 1
ATOM 1605 C CA . CYS A 1 200 ? -6.545 3.808 -10.004 1.00 87.50 200 CYS A CA 1
ATOM 1606 C C . CYS A 1 200 ? -7.659 3.265 -9.084 1.00 87.50 200 CYS A C 1
ATOM 1608 O O . CYS A 1 200 ? -7.649 3.537 -7.878 1.00 87.50 200 CYS A O 1
ATOM 1610 N N . PRO A 1 201 ? -8.639 2.512 -9.622 1.00 90.69 201 PRO A N 1
ATOM 1611 C CA . PRO A 1 201 ? -9.748 1.977 -8.833 1.00 90.69 201 PRO A CA 1
ATOM 1612 C C . PRO A 1 201 ? -9.260 1.020 -7.741 1.00 90.69 201 PRO A C 1
ATOM 1614 O O . PRO A 1 201 ? -8.157 0.471 -7.820 1.00 90.69 201 PRO A O 1
ATOM 1617 N N . ILE A 1 202 ? -10.093 0.769 -6.730 1.00 92.06 202 ILE A N 1
ATOM 1618 C CA . ILE A 1 202 ? -9.762 -0.210 -5.688 1.00 92.06 202 ILE A CA 1
ATOM 1619 C C . ILE A 1 202 ? -9.740 -1.609 -6.306 1.00 92.06 202 ILE A C 1
ATOM 1621 O O . ILE A 1 202 ? -10.716 -2.062 -6.900 1.00 92.06 202 ILE A O 1
ATOM 1625 N N . ARG A 1 203 ? -8.613 -2.310 -6.154 1.00 90.81 203 ARG A N 1
ATOM 1626 C CA . ARG A 1 203 ? -8.423 -3.686 -6.646 1.00 90.81 203 ARG A CA 1
ATOM 1627 C C . ARG A 1 203 ? -8.071 -4.684 -5.546 1.00 90.81 203 ARG A C 1
ATOM 1629 O O . ARG A 1 203 ? -7.971 -5.878 -5.811 1.00 90.81 203 ARG A O 1
ATOM 1636 N N . GLY A 1 204 ? -7.893 -4.208 -4.319 1.00 89.69 204 GLY A N 1
ATOM 1637 C CA . GLY A 1 204 ? -7.632 -5.044 -3.158 1.00 89.69 204 GLY A CA 1
ATOM 1638 C C . GLY A 1 204 ? -8.056 -4.348 -1.876 1.00 89.69 204 GLY A C 1
ATOM 1639 O O . GLY A 1 204 ? -8.006 -3.122 -1.781 1.00 89.69 204 GLY A O 1
ATOM 1640 N N . ILE A 1 205 ? -8.470 -5.142 -0.891 1.00 93.25 205 ILE A N 1
ATOM 1641 C CA . ILE A 1 205 ? -8.865 -4.655 0.430 1.00 93.25 205 ILE A CA 1
ATOM 1642 C C . ILE A 1 205 ? -8.108 -5.453 1.487 1.00 93.25 205 ILE A C 1
ATOM 1644 O O . ILE A 1 205 ? -8.063 -6.681 1.440 1.00 93.25 205 ILE A O 1
ATOM 1648 N N . ILE A 1 206 ? -7.529 -4.748 2.454 1.00 94.50 206 ILE A N 1
ATOM 1649 C CA . ILE A 1 206 ? -6.946 -5.325 3.662 1.00 94.50 206 ILE A CA 1
ATOM 1650 C C . ILE A 1 206 ? -7.711 -4.773 4.857 1.00 94.50 206 ILE A C 1
ATOM 1652 O O . ILE A 1 206 ? -7.689 -3.573 5.136 1.00 94.50 206 ILE A O 1
ATOM 1656 N N . HIS A 1 207 ? -8.368 -5.662 5.595 1.00 95.31 207 HIS A N 1
ATOM 1657 C CA . HIS A 1 207 ? -9.054 -5.288 6.819 1.00 95.31 207 HIS A CA 1
ATOM 1658 C C . HIS A 1 207 ? -8.100 -5.394 8.016 1.00 95.31 207 HIS A C 1
ATOM 1660 O O . HIS A 1 207 ? -7.852 -6.483 8.529 1.00 95.31 207 HIS A O 1
ATOM 1666 N N . SER A 1 208 ? -7.553 -4.260 8.465 1.00 94.44 208 SER A N 1
ATOM 1667 C CA . SER A 1 208 ? -6.700 -4.182 9.665 1.00 94.44 208 SER A CA 1
ATOM 1668 C C . SER A 1 208 ? -7.305 -3.317 10.779 1.00 94.44 208 SER A C 1
ATOM 1670 O O . SER A 1 208 ? -6.640 -3.001 11.768 1.00 94.44 208 SER A O 1
ATOM 1672 N N . ALA A 1 209 ? -8.583 -2.945 10.646 1.00 89.62 209 ALA A N 1
ATOM 1673 C CA . ALA A 1 209 ? -9.311 -2.199 11.660 1.00 89.62 209 ALA A CA 1
ATOM 1674 C C . ALA A 1 209 ? -9.568 -3.071 12.896 1.00 89.62 209 ALA A C 1
ATOM 1676 O O . ALA A 1 209 ? -10.456 -3.916 12.937 1.00 89.62 209 ALA A O 1
ATOM 1677 N N . VAL A 1 210 ? -8.797 -2.824 13.950 1.00 86.88 210 VAL A N 1
ATOM 1678 C CA . VAL A 1 210 ? -8.937 -3.509 15.233 1.00 86.88 210 VAL A CA 1
ATOM 1679 C C . VAL A 1 210 ? -9.005 -2.488 16.355 1.00 86.88 210 VAL A C 1
ATOM 1681 O O . VAL A 1 210 ? -8.244 -1.521 16.402 1.00 86.88 210 VAL A O 1
ATOM 1684 N N . VAL A 1 211 ? -9.919 -2.739 17.288 1.00 85.19 211 VAL A N 1
ATOM 1685 C CA . VAL A 1 211 ? -9.893 -2.161 18.628 1.00 85.19 211 VAL A CA 1
ATOM 1686 C C . VAL A 1 211 ? -9.635 -3.320 19.582 1.00 85.19 211 VAL A C 1
ATOM 1688 O O . VAL A 1 211 ? -10.346 -4.330 19.546 1.00 85.19 211 VAL A O 1
ATOM 1691 N N . ALA A 1 212 ? -8.572 -3.199 20.370 1.00 82.25 212 ALA A N 1
ATOM 1692 C CA . ALA A 1 212 ? -8.209 -4.163 21.395 1.00 82.25 212 ALA A CA 1
ATOM 1693 C C . ALA A 1 212 ? -8.482 -3.539 22.760 1.00 82.25 212 ALA A C 1
ATOM 1695 O O . ALA A 1 212 ? -7.986 -2.455 23.062 1.00 82.25 212 ALA A O 1
ATOM 1696 N N . GLU A 1 213 ? -9.284 -4.228 23.559 1.00 86.81 213 GLU A N 1
ATOM 1697 C CA . GLU A 1 213 ? -9.527 -3.884 24.949 1.00 86.81 213 GLU A CA 1
ATOM 1698 C C . GLU A 1 213 ? -9.645 -5.184 25.739 1.00 86.81 213 GLU A C 1
ATOM 1700 O O . GLU A 1 213 ? -10.714 -5.785 25.844 1.00 86.81 213 GLU A O 1
ATOM 1705 N N . ASP A 1 214 ? -8.500 -5.650 26.233 1.00 88.19 214 ASP A N 1
ATOM 1706 C CA . ASP A 1 214 ? -8.414 -6.944 26.894 1.00 88.19 214 ASP A CA 1
ATOM 1707 C C . ASP A 1 214 ? -8.978 -6.865 28.315 1.00 88.19 214 ASP A C 1
ATOM 1709 O O . ASP A 1 214 ? -8.709 -5.935 29.089 1.00 88.19 214 ASP A O 1
ATOM 1713 N N . ARG A 1 215 ? -9.788 -7.869 28.653 1.00 89.06 215 ARG A N 1
ATOM 1714 C CA . ARG A 1 215 ? -10.428 -8.044 29.958 1.00 89.06 215 ARG A CA 1
ATOM 1715 C C . ARG A 1 215 ? -10.461 -9.521 30.321 1.00 89.06 215 ARG A C 1
ATOM 1717 O O . ARG A 1 215 ? -10.544 -10.389 29.455 1.00 89.06 215 ARG A O 1
ATOM 1724 N N . THR A 1 216 ? -10.433 -9.803 31.620 1.00 94.94 216 THR A N 1
ATOM 1725 C CA . THR A 1 216 ? -10.787 -11.131 32.129 1.00 94.94 216 THR A CA 1
ATOM 1726 C C . THR A 1 216 ? -12.273 -11.389 31.893 1.00 94.94 216 THR A C 1
ATOM 1728 O O . THR A 1 216 ? -13.066 -10.449 31.839 1.00 94.94 216 THR A O 1
ATOM 1731 N N . LEU A 1 217 ? -12.666 -12.662 31.801 1.00 91.69 217 LEU A N 1
ATOM 1732 C CA . LEU A 1 217 ? -14.058 -13.040 31.535 1.00 91.69 217 LEU A CA 1
ATOM 1733 C C . LEU A 1 217 ? -15.041 -12.415 32.540 1.00 91.69 217 LEU A C 1
ATOM 1735 O O . LEU A 1 217 ? -16.087 -11.919 32.143 1.00 91.69 217 LEU A O 1
ATOM 1739 N N . ASN A 1 218 ? -14.666 -12.363 33.821 1.00 94.88 218 ASN A N 1
ATOM 1740 C CA . ASN A 1 218 ? -15.500 -11.794 34.886 1.00 94.88 218 ASN A CA 1
ATOM 1741 C C . ASN A 1 218 ? -15.689 -10.270 34.776 1.00 94.88 218 ASN A C 1
ATOM 1743 O O . ASN A 1 218 ? -16.646 -9.742 35.330 1.00 94.88 218 ASN A O 1
ATOM 1747 N N . ASN A 1 219 ? -14.783 -9.571 34.084 1.00 93.62 219 ASN A N 1
ATOM 1748 C CA . ASN A 1 219 ? -14.798 -8.113 33.932 1.00 93.62 219 ASN A CA 1
ATOM 1749 C C . ASN A 1 219 ? -15.255 -7.672 32.533 1.00 93.62 219 ASN A C 1
ATOM 1751 O O . ASN A 1 219 ? -15.221 -6.482 32.214 1.00 93.62 219 ASN A O 1
ATOM 1755 N N . LEU A 1 220 ? -15.628 -8.622 31.675 1.00 93.94 220 LEU A N 1
ATOM 1756 C CA . LEU A 1 220 ? -16.102 -8.344 30.332 1.00 93.94 220 LEU A CA 1
ATOM 1757 C C . LEU A 1 220 ? -17.571 -7.921 30.397 1.00 93.94 220 LEU A C 1
ATOM 1759 O O . LEU A 1 220 ? -18.427 -8.684 30.836 1.00 93.94 220 LEU A O 1
ATOM 1763 N N . THR A 1 221 ? -17.865 -6.708 29.938 1.00 94.31 221 THR A N 1
ATOM 1764 C CA . THR A 1 221 ? -19.234 -6.174 29.903 1.00 94.31 221 THR A CA 1
ATOM 1765 C C . THR A 1 221 ? -19.731 -6.012 28.469 1.00 94.31 221 THR A C 1
ATOM 1767 O O . THR A 1 221 ? -18.958 -6.068 27.505 1.00 94.31 221 THR A O 1
ATOM 1770 N N . GLN A 1 222 ? -21.036 -5.789 28.315 1.00 93.25 222 GLN A N 1
ATOM 1771 C CA . GLN A 1 222 ? -21.651 -5.570 27.009 1.00 93.25 222 GLN A CA 1
ATOM 1772 C C . GLN A 1 222 ? -21.125 -4.300 26.324 1.00 93.25 222 GLN A C 1
ATOM 1774 O O . GLN A 1 222 ? -20.996 -4.279 25.100 1.00 93.25 222 GLN A O 1
ATOM 1779 N N . GLU A 1 223 ? -20.760 -3.268 27.085 1.00 92.69 223 GLU A N 1
ATOM 1780 C CA . GLU A 1 223 ? -20.157 -2.037 26.564 1.00 92.69 223 GLU A CA 1
ATOM 1781 C C . GLU A 1 223 ? -18.796 -2.321 25.917 1.00 92.69 223 GLU A C 1
ATOM 1783 O O . GLU A 1 223 ? -18.544 -1.872 24.799 1.00 92.69 223 GLU A O 1
ATOM 1788 N N . HIS A 1 224 ? -17.956 -3.138 26.564 1.00 92.19 224 HIS A N 1
ATOM 1789 C CA . HIS A 1 224 ? -16.663 -3.548 26.008 1.00 92.19 224 HIS A CA 1
ATOM 1790 C C . HIS A 1 224 ? -16.847 -4.322 24.695 1.00 92.19 224 HIS A C 1
ATOM 1792 O O . HIS A 1 224 ? -16.192 -4.032 23.693 1.00 92.19 224 HIS A O 1
ATOM 1798 N N . LEU A 1 225 ? -17.785 -5.275 24.661 1.00 91.44 225 LEU A N 1
ATOM 1799 C CA . LEU A 1 225 ? -18.106 -6.024 23.441 1.00 91.44 225 LEU A CA 1
ATOM 1800 C C . LEU A 1 225 ? -18.624 -5.111 22.324 1.00 91.44 225 LEU A C 1
ATOM 1802 O O . LEU A 1 225 ? -18.207 -5.245 21.172 1.00 91.44 225 LEU A O 1
ATOM 1806 N N . SER A 1 226 ? -19.475 -4.147 22.676 1.00 91.56 226 SER A N 1
ATOM 1807 C CA . SER A 1 226 ? -20.013 -3.145 21.750 1.00 91.56 226 SER A CA 1
ATOM 1808 C C . SER A 1 226 ? -18.934 -2.210 21.202 1.00 91.56 226 SER A C 1
ATOM 1810 O O . SER A 1 226 ? -19.131 -1.620 20.147 1.00 91.56 226 SER A O 1
ATOM 1812 N N . LEU A 1 227 ? -17.781 -2.098 21.867 1.00 89.81 227 LEU A N 1
ATOM 1813 C CA . LEU A 1 227 ? -16.630 -1.347 21.372 1.00 89.81 227 LEU A CA 1
ATOM 1814 C C . LEU A 1 227 ? -15.755 -2.177 20.416 1.00 89.81 227 LEU A C 1
ATOM 1816 O O . LEU A 1 227 ? -15.328 -1.678 19.372 1.00 89.81 227 LEU A O 1
ATOM 1820 N N . VAL A 1 228 ? -15.458 -3.434 20.768 1.00 92.12 228 VAL A N 1
ATOM 1821 C CA . VAL A 1 228 ? -14.432 -4.238 20.071 1.00 92.12 228 VAL A CA 1
ATOM 1822 C C . VAL A 1 228 ? -14.964 -5.058 18.897 1.00 92.12 228 VAL A C 1
ATOM 1824 O O . VAL A 1 228 ? -14.203 -5.347 17.971 1.00 92.12 228 VAL A O 1
ATOM 1827 N N . LEU A 1 229 ? -16.239 -5.460 18.925 1.00 92.00 229 LEU A N 1
ATOM 1828 C CA . LEU A 1 229 ? -16.836 -6.308 17.889 1.00 92.00 229 LEU A CA 1
ATOM 1829 C C . LEU A 1 229 ? -17.187 -5.562 16.595 1.00 92.00 229 LEU A C 1
ATOM 1831 O O . LEU A 1 229 ? -16.888 -6.112 15.532 1.00 92.00 229 LEU A O 1
ATOM 1835 N N . PRO A 1 230 ? -17.778 -4.346 16.616 1.00 93.69 230 PRO A N 1
ATOM 1836 C CA . PRO A 1 230 ? -18.225 -3.695 15.388 1.00 93.69 230 PRO A CA 1
ATOM 1837 C C . PRO A 1 230 ? -17.165 -3.577 14.290 1.00 93.69 230 PRO A C 1
ATOM 1839 O O . PRO A 1 230 ? -17.479 -3.986 13.172 1.00 93.69 230 PRO A O 1
ATOM 1842 N N . PRO A 1 231 ? -15.924 -3.105 14.548 1.00 91.94 231 PRO A N 1
ATOM 1843 C CA . PRO A 1 231 ? -14.935 -3.005 13.480 1.00 91.94 231 PRO A CA 1
ATOM 1844 C C . PRO A 1 231 ? -14.584 -4.372 12.883 1.00 91.94 231 PRO A C 1
ATOM 1846 O O . PRO A 1 231 ? -14.392 -4.440 11.682 1.00 91.94 231 PRO A O 1
ATOM 1849 N N . LYS A 1 232 ? -14.586 -5.451 13.679 1.00 91.00 232 LYS A N 1
ATOM 1850 C CA . LYS A 1 232 ? -14.181 -6.801 13.246 1.00 91.00 232 LYS A CA 1
ATOM 1851 C C . LYS A 1 232 ? -15.264 -7.555 12.474 1.00 91.00 232 LYS A C 1
ATOM 1853 O O . LYS A 1 232 ? -14.936 -8.425 11.679 1.00 91.00 232 LYS A O 1
ATOM 1858 N N . VAL A 1 233 ? -16.535 -7.293 12.787 1.00 91.38 233 VAL A N 1
ATOM 1859 C CA . VAL A 1 233 ? -17.674 -8.063 12.258 1.00 91.38 233 VAL A CA 1
ATOM 1860 C C . VAL A 1 233 ? -18.485 -7.244 11.270 1.00 91.38 233 VAL A C 1
ATOM 1862 O O . VAL A 1 233 ? -18.743 -7.701 10.171 1.00 91.38 233 VAL A O 1
ATOM 1865 N N . ARG A 1 234 ? -18.904 -6.035 11.657 1.00 90.50 234 ARG A N 1
ATOM 1866 C CA . ARG A 1 234 ? -19.715 -5.173 10.787 1.00 90.50 234 ARG A CA 1
ATOM 1867 C C . ARG A 1 234 ? -18.868 -4.469 9.733 1.00 90.50 234 ARG A C 1
ATOM 1869 O O . ARG A 1 234 ? -19.386 -4.113 8.686 1.00 90.50 234 ARG A O 1
ATOM 1876 N N . GLY A 1 235 ? -17.603 -4.206 10.055 1.00 88.06 235 GLY A N 1
ATOM 1877 C CA . GLY A 1 235 ? -16.662 -3.564 9.145 1.00 88.06 235 GLY A CA 1
ATOM 1878 C C . GLY A 1 235 ? -15.931 -4.508 8.186 1.00 88.06 235 GLY A C 1
ATOM 1879 O O . GLY A 1 235 ? -15.130 -4.022 7.389 1.00 88.06 235 GLY A O 1
ATOM 1880 N N . ALA A 1 236 ? -16.126 -5.822 8.298 1.00 85.94 236 ALA A N 1
ATOM 1881 C CA . ALA A 1 236 ? -15.572 -6.816 7.380 1.00 85.94 236 ALA A CA 1
ATOM 1882 C C . ALA A 1 236 ? -16.644 -7.221 6.364 1.00 85.94 236 ALA A C 1
ATOM 1884 O O . ALA A 1 236 ? -16.282 -7.343 5.175 1.00 85.94 236 ALA A O 1
#

Mean predicted aligned error: 14.26 Å

Sequence (236 aa):
MFQLRSDCSFHVIDFISLADHVSPLIRRMLEEAIDLFVQRKIRAVEPTVTYEPSQVIEALLRCNSGQVMGKTVFRITSSDQPLTIHKKQSNSLLKVVIDNTMFPSEVCNQGTILISGGFGGLGLTISRWMIEQRGVKHIALMSRRTLIQLEQPSNPQYDEWLRLKRITKEYNAHVDVVQADVTNFQQVHDLIEEFNKTFCPIRGIIHSAVVAEDRTLNNLTQEHLSLVLPPKVRGA

Nearest PDB structures (foldseek):
  3s55-assembly2_H  TM=7.532E-01  e=4.698E-06  Mycobacteroides abscessus ATCC 19977
  3s55-assembly2_G  TM=7.594E-01  e=8.481E-06  Mycobacteroides abscessus ATCC 19977
  3s55-assembly2_F  TM=7.572E-01  e=8.481E-06  Mycobacteroides abscessus ATCC 19977
  3s55-assembly2_E  TM=7.544E-01  e=7.942E-06  Mycobacteroides abscessus ATCC 19977
  3s55-assembly1_C  TM=7.612E-01  e=1.178E-05  Mycobacteroides abscessus ATCC 19977

Secondary structure (DSSP, 8-state):
---PPTT-------HHHHHTTT-HHHHHHHHHHHHHHHTTSS---SSEEEE-GGGHHHHHHHHHTT---SEEEE---TTPPP----------S--------SS-HHHHHH-EEEEETTTSHHHHHHHHHHHHHH---EEEEEESS-HHHHTSTTSTTHHHHHHHHHHHHHTT-EEEEEE--TT-HHHHHHHHHHHHTSSS-EEEEEE---------GGG--HHHHHHHHHHHHT--